Protein AF-A0A453CSB7-F1 (afdb_monomer)

Organism: Aegilops tauschii subsp. strangulata (NCBI:txid200361)

Sequence (274 aa):
EQQQGKKGHKAGGNLCVKMWTLPEGVRVPISLNTSGLPIGENANMLINFLGALARDGILAPLTYISWKNIPKENKDVMWHIVKLKFDVDRPHELSVLRSIRNKWRVWKSYLKRKHYDSHTTEEERLADRDPRVTKEQWRVLVAYWNTEKAKARSAASKASRAKSTYINKTGSKSFARMRQEEVSYLFVFYLDDLFIHYLNEKTICPCSLCSHDLVTHLLRVQKAQETAMHLPSVQTGGLVHAGIHLGPPPKTCRKGQTRKLRGPNERLEMKSPH

Mean predicted aligned error: 16.46 Å

Radius of gyration: 32.19 Å; Cα contacts (8 Å, |Δi|>4): 161; chains: 1; bounding box: 123×46×61 Å

Secondary structure (DSSP, 8-state):
-----------PPP--HHHHTPPTT--EE-EE-TTS-EESTTHHHHHHHHHHHTT-TTTS-TT-SSGGGS-HHHHHHHHHHHHHHEE--GGGHHHHHHHHHHHHHHHHHHHIIIIITT-SSHHHHHH---TTS-HHHHHHHHHHHHSHHHHHHHHHHHHHHHT------STTS-HHHHHHHHHHHHHHHHHHHHHHHHHHHS-----HHHHHHHHHHHHHHHHHHHHHHTS-----SS-------PPPPPPPPP---------S----------

Foldseek 3Di:
DDPDDDDPDDDDQDLLVVQVPDDFPDAAEFDADPLLQTADDCNVSLLSVLLNQLLQCVLNNLLDPAPVPPDVVSLVVSLVSNVRHHVDDPVSSVVSSVSSRVSNVVNLVVQCVPQPVVDDDLVSSLVRGDPNHDSVSSVSSSVVCPDPVNVVVVVVVVVVVVPDPDDDPPPPDDPVHVVVVVVVVVVVVVVVVVVVVVVVVDPQDPDPVSVVLVVVVVVVVVVVVVVVVPDDPDDDPDPDPPDPCPDDRPDDDDDDDDDDDDDDDDDDDDDDDD

Nearest PDB structures (foldseek):
  2qxs-assembly1_A  TM=3.110E-01  e=7.872E+00  Homo sapiens

pLDDT: mean 73.23, std 24.04, range [26.69, 98.12]

Solvent-accessible surface area (backbone atoms only — not comparable to full-atom values): 17014 Å² total; per-residue (Å²): 135,85,83,78,75,82,79,72,85,80,79,72,84,68,82,47,59,75,68,74,70,48,59,88,90,51,54,46,75,57,50,59,47,99,80,43,46,57,28,72,86,50,24,61,56,54,59,46,43,40,42,42,52,24,58,31,47,82,58,40,49,56,69,46,94,46,79,84,70,48,59,66,64,38,53,52,49,55,50,50,56,46,52,59,45,26,49,66,63,76,90,38,48,67,36,50,54,50,52,24,52,52,40,30,54,51,48,53,51,50,49,40,59,66,34,41,72,70,42,90,53,68,68,57,29,70,68,44,64,64,89,68,52,53,71,69,33,48,52,50,43,52,57,49,53,71,33,66,71,45,42,53,54,50,51,54,52,50,57,57,54,72,71,53,85,82,73,91,78,73,71,92,62,49,70,69,34,52,51,49,52,50,50,51,51,50,50,51,54,53,50,51,51,51,49,52,49,57,57,66,74,47,82,75,65,91,50,77,73,56,53,54,56,48,51,54,49,48,53,48,51,52,51,51,52,56,54,58,73,71,55,80,94,74,84,71,91,64,96,64,87,79,69,79,80,70,70,80,75,80,82,76,82,78,91,76,80,91,74,83,83,77,79,95,82,87,81,88,84,88,82,83,88,134

InterPro domains:
  IPR004252 Probable transposase, Ptta/En/Spm, plant [PF03004] (135-182)

Structure (mmCIF, N/CA/C/O backbone):
data_AF-A0A453CSB7-F1
#
_entry.id   AF-A0A453CSB7-F1
#
loop_
_atom_site.group_PDB
_atom_site.id
_atom_site.type_symbol
_atom_site.label_atom_id
_atom_site.label_alt_id
_atom_site.label_comp_id
_atom_site.label_asym_id
_atom_site.label_entity_id
_atom_site.label_seq_id
_atom_site.pdbx_PDB_ins_code
_atom_site.Cartn_x
_atom_site.Cartn_y
_atom_site.Cartn_z
_atom_site.occupancy
_atom_site.B_iso_or_equiv
_atom_site.auth_seq_id
_atom_site.auth_comp_id
_atom_site.auth_asym_id
_atom_site.auth_atom_id
_atom_site.pdbx_PDB_model_num
ATOM 1 N N . GLU A 1 1 ? 13.059 25.390 30.665 1.00 33.28 1 GLU A N 1
ATOM 2 C CA . GLU A 1 1 ? 13.337 25.737 29.258 1.00 33.28 1 GLU A CA 1
ATOM 3 C C . GLU A 1 1 ? 12.822 24.618 28.355 1.00 33.28 1 GLU A C 1
ATOM 5 O O . GLU A 1 1 ? 13.300 23.492 28.425 1.00 33.28 1 GLU A O 1
ATOM 10 N N . GLN A 1 2 ? 11.725 24.868 27.638 1.00 32.09 2 GLN A N 1
ATOM 11 C CA . GLN A 1 2 ? 11.041 23.856 26.831 1.00 32.09 2 GLN A CA 1
ATOM 12 C C . GLN A 1 2 ? 11.785 23.685 25.503 1.00 32.09 2 GLN A C 1
ATOM 14 O O . GLN A 1 2 ? 11.706 24.547 24.630 1.00 32.09 2 GLN A O 1
ATOM 19 N N . GLN A 1 3 ? 12.500 22.572 25.330 1.00 32.47 3 GLN A N 1
ATOM 20 C CA . GLN A 1 3 ? 13.105 22.234 24.042 1.00 32.47 3 GLN A CA 1
ATOM 21 C C . GLN A 1 3 ? 12.002 21.835 23.055 1.00 32.47 3 GLN A C 1
ATOM 23 O O . GLN A 1 3 ? 11.524 20.700 23.023 1.00 32.47 3 GLN A O 1
ATOM 28 N N . GLN A 1 4 ? 11.579 22.803 22.246 1.00 30.70 4 GLN A N 1
ATOM 29 C CA . GLN A 1 4 ? 10.692 22.591 21.112 1.00 30.70 4 GLN A CA 1
ATOM 30 C C . GLN A 1 4 ? 11.410 21.713 20.081 1.00 30.70 4 GLN A C 1
ATOM 32 O O . GLN A 1 4 ? 12.281 22.162 19.335 1.00 30.70 4 GLN A O 1
ATOM 37 N N . GLY A 1 5 ? 11.044 20.431 20.042 1.00 31.09 5 GLY A N 1
ATOM 38 C CA . GLY A 1 5 ? 11.508 19.500 19.021 1.00 31.09 5 GLY A CA 1
ATOM 39 C C . GLY A 1 5 ? 11.174 20.030 17.626 1.00 31.09 5 GLY A C 1
ATOM 40 O O . GLY A 1 5 ? 10.006 20.253 17.297 1.00 31.09 5 GLY A O 1
ATOM 41 N N . LYS A 1 6 ? 12.209 20.235 16.802 1.00 30.84 6 LYS A N 1
ATOM 42 C CA . LYS A 1 6 ? 12.084 20.672 15.405 1.00 30.84 6 LYS A CA 1
ATOM 43 C C . LYS A 1 6 ? 11.101 19.751 14.671 1.00 30.84 6 LYS A C 1
ATOM 45 O O . LYS A 1 6 ? 11.354 18.559 14.493 1.00 30.84 6 LYS A O 1
ATOM 50 N N . LYS A 1 7 ? 9.955 20.304 14.263 1.00 35.22 7 LYS A N 1
ATOM 51 C CA . LYS A 1 7 ? 8.921 19.597 13.497 1.00 35.22 7 LYS A CA 1
ATOM 52 C C . LYS A 1 7 ? 9.507 19.240 12.128 1.00 35.22 7 LYS A C 1
ATOM 54 O O . LYS A 1 7 ? 9.759 20.127 11.321 1.00 35.22 7 LYS A O 1
ATOM 59 N N . GLY A 1 8 ? 9.734 17.951 11.871 1.00 33.91 8 GLY A N 1
ATOM 60 C CA . GLY A 1 8 ? 10.160 17.475 10.553 1.00 33.91 8 GLY A CA 1
ATOM 61 C C . GLY A 1 8 ? 9.188 17.924 9.455 1.00 33.91 8 GLY A C 1
ATOM 62 O O . GLY A 1 8 ? 7.978 18.006 9.690 1.00 33.91 8 GLY A O 1
ATOM 63 N N . HIS A 1 9 ? 9.715 18.221 8.263 1.00 34.31 9 HIS A N 1
ATOM 64 C CA . HIS A 1 9 ? 8.923 18.610 7.096 1.00 34.31 9 HIS A CA 1
ATOM 65 C C . HIS A 1 9 ? 7.767 17.623 6.874 1.00 34.31 9 HIS A C 1
ATOM 67 O O . HIS A 1 9 ? 7.968 16.423 6.672 1.00 34.31 9 HIS A O 1
ATOM 73 N N . LYS A 1 10 ? 6.530 18.129 6.928 1.00 40.44 10 LYS A N 1
ATOM 74 C CA . LYS A 1 10 ? 5.330 17.337 6.654 1.00 40.44 10 LYS A CA 1
ATOM 75 C C . LYS A 1 10 ? 5.244 17.108 5.145 1.00 40.44 10 LYS A C 1
ATOM 77 O O . LYS A 1 10 ? 4.777 17.975 4.417 1.00 40.44 10 LYS A O 1
ATOM 82 N N . ALA A 1 11 ? 5.694 15.948 4.674 1.00 46.25 11 ALA A N 1
ATOM 83 C CA . ALA A 1 11 ? 5.484 15.543 3.289 1.00 46.25 11 ALA A CA 1
ATOM 84 C C . ALA A 1 11 ? 3.974 15.386 3.023 1.00 46.25 11 ALA A C 1
ATOM 86 O O . ALA A 1 11 ? 3.325 14.489 3.571 1.00 46.25 11 ALA A O 1
ATOM 87 N N . GLY A 1 12 ? 3.407 16.275 2.204 1.00 52.91 12 GLY A N 1
ATOM 88 C CA . GLY A 1 12 ? 2.088 16.078 1.605 1.00 52.91 12 GLY A CA 1
ATOM 89 C C . GLY A 1 12 ? 2.073 14.824 0.723 1.00 52.91 12 GLY A C 1
ATOM 90 O O . GLY A 1 12 ? 3.116 14.320 0.304 1.00 52.91 12 GLY A O 1
ATOM 91 N N . GLY A 1 13 ? 0.889 14.274 0.451 1.00 58.94 13 GLY A N 1
ATOM 92 C CA . GLY A 1 13 ? 0.780 13.132 -0.456 1.00 58.94 13 GLY A CA 1
ATOM 93 C C . GLY A 1 13 ? 1.133 13.544 -1.887 1.00 58.94 13 GLY A C 1
ATOM 94 O O . GLY A 1 13 ? 0.443 14.379 -2.455 1.00 58.94 13 GLY A O 1
ATOM 95 N N . ASN A 1 14 ? 2.170 12.948 -2.482 1.00 67.62 14 ASN A N 1
ATOM 96 C CA . ASN A 1 14 ? 2.468 13.133 -3.903 1.00 67.62 14 ASN A CA 1
ATOM 97 C C . ASN A 1 14 ? 1.337 12.510 -4.745 1.00 67.62 14 ASN A C 1
ATOM 99 O O . ASN A 1 14 ? 1.112 11.296 -4.675 1.00 67.62 14 ASN A O 1
ATOM 103 N N . LEU A 1 15 ? 0.630 13.341 -5.517 1.00 69.56 15 LEU A N 1
ATOM 104 C CA . LEU A 1 15 ? -0.463 12.934 -6.411 1.00 69.56 15 LEU A CA 1
ATOM 105 C C . LEU A 1 15 ? 0.030 12.142 -7.633 1.00 69.56 15 LEU A C 1
ATOM 107 O O . LEU A 1 15 ? -0.772 11.547 -8.343 1.00 69.56 15 LEU A O 1
ATOM 111 N N . CYS A 1 16 ? 1.347 12.094 -7.857 1.00 82.75 16 CYS A N 1
ATOM 112 C CA . CYS A 1 16 ? 1.982 11.388 -8.968 1.00 82.75 16 CYS A CA 1
ATOM 113 C C . CYS A 1 16 ? 1.441 11.824 -10.340 1.00 82.75 16 CYS A C 1
ATOM 115 O O . CYS A 1 16 ? 1.378 11.005 -11.250 1.00 82.75 16 CYS A O 1
ATOM 117 N N . VAL A 1 17 ? 1.084 13.110 -10.492 1.00 81.25 17 VAL A N 1
ATOM 118 C CA . VAL A 1 17 ? 0.467 13.683 -11.708 1.00 81.25 17 VAL A CA 1
ATOM 119 C C . VAL A 1 17 ? 1.230 13.278 -12.967 1.00 81.25 17 VAL A C 1
ATOM 121 O O . VAL A 1 17 ? 0.633 12.720 -13.878 1.00 81.25 17 VAL A O 1
ATOM 124 N N . LYS A 1 18 ? 2.565 13.414 -12.951 1.00 84.31 18 LYS A N 1
ATOM 125 C CA . LYS A 1 18 ? 3.451 13.013 -14.056 1.00 84.31 18 LYS A CA 1
ATOM 126 C C . LYS A 1 18 ? 3.218 11.576 -14.541 1.00 84.31 18 LYS A C 1
ATOM 128 O O . LYS A 1 18 ? 3.369 11.316 -15.723 1.00 84.31 18 LYS A O 1
ATOM 133 N N . MET A 1 19 ? 2.901 10.639 -13.643 1.00 88.75 19 MET A N 1
ATOM 134 C CA . MET A 1 19 ? 2.679 9.229 -14.000 1.00 88.75 19 MET A CA 1
ATOM 135 C C . MET A 1 19 ? 1.308 9.024 -14.646 1.00 88.75 19 MET A C 1
ATOM 137 O O . MET A 1 19 ? 1.170 8.260 -15.602 1.00 88.75 19 MET A O 1
ATOM 141 N N . TRP A 1 20 ? 0.292 9.725 -14.146 1.00 86.44 20 TRP A N 1
ATOM 142 C CA . TRP A 1 20 ? -1.057 9.661 -14.701 1.00 86.44 20 TRP A CA 1
ATOM 143 C C . TRP A 1 20 ? -1.122 10.269 -16.104 1.00 86.44 20 TRP A C 1
ATOM 145 O O . TRP A 1 20 ? -1.771 9.690 -16.968 1.00 86.44 20 TRP A O 1
ATOM 155 N N . THR A 1 21 ? -0.357 11.333 -16.357 1.00 88.56 21 THR A N 1
ATOM 156 C CA . THR A 1 21 ? -0.304 12.056 -17.640 1.00 88.56 21 THR A CA 1
ATOM 157 C C . THR A 1 21 ? 0.745 11.529 -18.627 1.00 88.56 21 THR A C 1
ATOM 159 O O . THR A 1 21 ? 1.076 12.228 -19.581 1.00 88.56 21 THR A O 1
ATOM 162 N N . LEU A 1 22 ? 1.326 10.343 -18.401 1.00 89.38 22 LEU A N 1
ATOM 163 C CA . LEU A 1 22 ? 2.218 9.736 -19.397 1.00 89.38 22 LEU A CA 1
ATOM 164 C C . LEU A 1 22 ? 1.442 9.432 -20.691 1.00 89.38 22 LEU A C 1
ATOM 166 O O . LEU A 1 22 ? 0.344 8.875 -20.576 1.00 89.38 22 LEU A O 1
ATOM 170 N N . PRO A 1 23 ? 2.007 9.740 -21.879 1.00 89.75 23 PRO A N 1
ATOM 171 C CA . PRO A 1 23 ? 1.407 9.370 -23.155 1.00 89.75 23 PRO A CA 1
ATOM 172 C C . PRO A 1 23 ? 1.158 7.866 -23.244 1.00 89.75 23 PRO A C 1
ATOM 174 O O . PRO A 1 23 ? 1.862 7.063 -22.623 1.00 89.75 23 PRO A O 1
ATOM 177 N N . GLU A 1 24 ? 0.155 7.484 -24.026 1.00 87.25 24 GLU A N 1
ATOM 178 C CA . GLU A 1 24 ? -0.159 6.079 -24.250 1.00 87.25 24 GLU A CA 1
ATOM 179 C C . GLU A 1 24 ? 1.042 5.336 -24.859 1.00 87.25 24 GLU A C 1
ATOM 181 O O . GLU A 1 24 ? 1.792 5.881 -25.668 1.00 87.25 24 GLU A O 1
ATOM 186 N N . GLY A 1 25 ? 1.281 4.106 -24.401 1.00 87.75 25 GLY A N 1
ATOM 187 C CA . GLY A 1 25 ? 2.425 3.287 -24.816 1.00 87.75 25 GLY A CA 1
ATOM 188 C C . GLY A 1 25 ? 3.766 3.633 -24.150 1.00 87.75 25 GLY A C 1
ATOM 189 O O . GLY A 1 25 ? 4.680 2.806 -24.178 1.00 87.75 25 GLY A O 1
ATOM 190 N N . VAL A 1 26 ? 3.900 4.790 -23.490 1.00 92.06 26 VAL A N 1
ATOM 191 C CA . VAL A 1 26 ? 5.147 5.178 -22.811 1.00 92.06 26 VAL A CA 1
ATOM 192 C C . VAL A 1 26 ? 5.242 4.525 -21.432 1.00 92.06 26 VAL A C 1
ATOM 194 O O . VAL A 1 26 ? 4.426 4.779 -20.544 1.00 92.06 26 VAL A O 1
ATOM 197 N N . ARG A 1 27 ? 6.298 3.727 -21.230 1.00 94.00 27 ARG A N 1
ATOM 198 C CA . ARG A 1 27 ? 6.606 3.049 -19.962 1.00 94.00 27 ARG A CA 1
ATOM 199 C C . ARG A 1 27 ? 7.941 3.524 -19.396 1.00 94.00 27 ARG A C 1
ATOM 201 O O . ARG A 1 27 ? 8.910 3.694 -20.128 1.00 94.00 27 ARG A O 1
ATOM 208 N N . VAL A 1 28 ? 7.991 3.737 -18.083 1.00 93.38 28 VAL A N 1
ATOM 209 C CA . VAL A 1 28 ? 9.208 4.157 -17.374 1.00 93.38 28 VAL A CA 1
ATOM 210 C C . VAL A 1 28 ? 10.057 2.925 -17.036 1.00 93.38 28 VAL A C 1
ATOM 212 O O . VAL A 1 28 ? 9.549 2.034 -16.348 1.00 93.38 28 VAL A O 1
ATOM 215 N N . PRO A 1 29 ? 11.336 2.865 -17.446 1.00 93.56 29 PRO A N 1
ATOM 216 C CA . PRO A 1 29 ? 12.211 1.748 -17.104 1.00 93.56 29 PRO A CA 1
ATOM 217 C C . PRO A 1 29 ? 12.517 1.735 -15.603 1.00 93.56 29 PRO A C 1
ATOM 219 O O . PRO A 1 29 ? 12.829 2.776 -15.007 1.00 93.56 29 PRO A O 1
ATOM 222 N N . ILE A 1 30 ? 12.432 0.555 -14.985 1.00 93.44 30 ILE A N 1
ATOM 223 C CA . ILE A 1 30 ? 12.721 0.346 -13.563 1.00 93.44 30 ILE A CA 1
ATOM 224 C C . ILE A 1 30 ? 13.743 -0.768 -13.394 1.00 93.44 30 ILE A C 1
ATOM 226 O O . ILE A 1 30 ? 13.553 -1.884 -13.863 1.00 93.44 30 ILE A O 1
ATOM 230 N N . SER A 1 31 ? 14.772 -0.492 -12.598 1.00 90.50 31 SER A N 1
ATOM 231 C CA . SER A 1 31 ? 15.690 -1.513 -12.108 1.00 90.50 31 SER A CA 1
ATOM 232 C C . SER A 1 31 ? 15.206 -2.042 -10.758 1.00 90.50 31 SER A C 1
ATOM 234 O O . SER A 1 31 ? 14.947 -1.274 -9.825 1.00 90.50 31 SER A O 1
ATOM 236 N N . LEU A 1 32 ? 15.087 -3.362 -10.639 1.00 88.38 32 LEU A N 1
ATOM 237 C CA . LEU A 1 32 ? 14.771 -4.054 -9.392 1.00 88.38 32 LEU A CA 1
ATOM 238 C C . LEU A 1 32 ? 15.968 -4.915 -8.980 1.00 88.38 32 LEU A C 1
ATOM 240 O O . LEU A 1 32 ? 16.615 -5.527 -9.822 1.00 88.38 32 LEU A O 1
ATOM 244 N N . ASN A 1 33 ? 16.264 -4.973 -7.682 1.00 86.44 33 ASN A N 1
ATOM 245 C CA . ASN A 1 33 ? 17.255 -5.917 -7.169 1.00 86.44 33 ASN A CA 1
ATOM 246 C C . ASN A 1 33 ? 16.685 -7.348 -7.102 1.00 86.44 33 ASN A C 1
ATOM 248 O O . ASN A 1 33 ? 15.493 -7.565 -7.315 1.00 86.44 33 ASN A O 1
ATOM 252 N N . THR A 1 34 ? 17.505 -8.322 -6.701 1.00 83.88 34 THR A N 1
ATOM 253 C CA . THR A 1 34 ? 17.112 -9.744 -6.570 1.00 83.88 34 THR A CA 1
ATOM 254 C C . THR A 1 34 ? 15.917 -9.996 -5.644 1.00 83.88 34 THR A C 1
ATOM 256 O O . THR A 1 34 ? 15.228 -11.002 -5.765 1.00 83.88 34 THR A O 1
ATOM 259 N N . SER A 1 35 ? 15.640 -9.081 -4.712 1.00 79.44 35 SER A N 1
ATOM 260 C CA . SER A 1 35 ? 14.479 -9.140 -3.813 1.00 79.44 35 SER A CA 1
ATOM 261 C C . SER A 1 35 ? 13.241 -8.424 -4.373 1.00 79.44 35 SER A C 1
ATOM 263 O O . SER A 1 35 ? 12.242 -8.277 -3.665 1.00 79.44 35 SER A O 1
ATOM 265 N N . GLY A 1 36 ? 13.303 -7.928 -5.611 1.00 82.81 36 GLY A N 1
ATOM 266 C CA . GLY A 1 36 ? 12.260 -7.140 -6.258 1.00 82.81 36 GLY A CA 1
ATOM 267 C C . GLY A 1 36 ? 12.088 -5.738 -5.672 1.00 82.81 36 GLY A C 1
ATOM 268 O O . GLY A 1 36 ? 10.987 -5.188 -5.741 1.00 82.81 36 GLY A O 1
ATOM 269 N N . LEU A 1 37 ? 13.119 -5.181 -5.026 1.00 87.44 37 LEU A N 1
ATOM 270 C CA . LEU A 1 37 ? 13.101 -3.816 -4.499 1.00 87.44 37 LEU A CA 1
ATOM 271 C C . LEU A 1 37 ? 13.655 -2.844 -5.545 1.00 87.44 37 LEU A C 1
ATOM 273 O O . LEU A 1 37 ? 14.704 -3.124 -6.123 1.00 87.44 37 LEU A O 1
ATOM 277 N N . PRO A 1 38 ? 13.000 -1.693 -5.760 1.00 89.81 38 PRO A N 1
ATOM 278 C CA . PRO A 1 38 ? 13.444 -0.743 -6.763 1.00 89.81 38 PRO A CA 1
ATOM 279 C C . PRO A 1 38 ? 14.738 -0.038 -6.365 1.00 89.81 38 PRO A C 1
ATOM 281 O O . PRO A 1 38 ? 14.886 0.441 -5.235 1.00 89.81 38 PRO A O 1
ATOM 284 N N . ILE A 1 39 ? 15.644 0.031 -7.335 1.00 89.12 39 ILE A N 1
ATOM 285 C CA . ILE A 1 39 ? 16.966 0.659 -7.282 1.00 89.12 39 ILE A CA 1
ATOM 286 C C . ILE A 1 39 ? 17.125 1.628 -8.467 1.00 89.12 39 ILE A C 1
ATOM 288 O O . ILE A 1 39 ? 16.298 1.655 -9.378 1.00 89.12 39 ILE A O 1
ATOM 292 N N . GLY A 1 40 ? 18.160 2.467 -8.426 1.00 87.00 40 GLY A N 1
ATOM 293 C CA . GLY A 1 40 ? 18.403 3.485 -9.451 1.00 87.00 40 GLY A CA 1
ATOM 294 C C . GLY A 1 40 ? 17.529 4.738 -9.318 1.00 87.00 40 GLY A C 1
ATOM 295 O O . GLY A 1 40 ? 16.823 4.948 -8.324 1.00 87.00 40 GLY A O 1
ATOM 296 N N . GLU A 1 41 ? 17.601 5.602 -10.328 1.00 87.19 41 GLU A N 1
ATOM 297 C CA . GLU A 1 41 ? 17.023 6.953 -10.307 1.00 87.19 41 GLU A CA 1
ATOM 298 C C . GLU A 1 41 ? 15.488 6.944 -10.289 1.00 87.19 41 GLU A C 1
ATOM 300 O O . GLU A 1 41 ? 14.856 7.664 -9.508 1.00 87.19 41 GLU A O 1
ATOM 305 N N . ASN A 1 42 ? 14.879 6.041 -11.062 1.00 90.25 42 ASN A N 1
ATOM 306 C CA . ASN A 1 42 ? 13.423 5.923 -11.186 1.00 90.25 42 ASN A CA 1
ATOM 307 C C . ASN A 1 42 ? 12.762 5.191 -10.003 1.00 90.25 42 ASN A C 1
ATOM 309 O O . ASN A 1 42 ? 11.531 5.142 -9.910 1.00 90.25 42 ASN A O 1
ATOM 313 N N . ALA A 1 43 ? 13.541 4.662 -9.050 1.00 89.44 43 ALA A N 1
ATOM 314 C CA . ALA A 1 43 ? 13.015 3.888 -7.926 1.00 89.44 43 ALA A CA 1
ATOM 315 C C . ALA A 1 43 ? 11.964 4.655 -7.113 1.00 89.44 43 ALA A C 1
ATOM 317 O O . ALA A 1 43 ? 10.910 4.120 -6.757 1.00 89.44 43 ALA A O 1
ATOM 318 N N . ASN A 1 44 ? 12.223 5.938 -6.849 1.00 89.69 44 ASN A N 1
ATOM 319 C CA . ASN A 1 44 ? 11.306 6.784 -6.089 1.00 89.69 44 ASN A CA 1
ATOM 320 C C . ASN A 1 44 ? 9.994 7.041 -6.841 1.00 89.69 44 ASN A C 1
ATOM 322 O O . ASN A 1 44 ? 8.949 7.160 -6.200 1.00 89.69 44 ASN A O 1
ATOM 326 N N . MET A 1 45 ? 10.022 7.097 -8.176 1.00 91.81 45 MET A N 1
ATOM 327 C CA . MET A 1 45 ? 8.818 7.282 -8.991 1.00 91.81 45 MET A CA 1
ATOM 328 C C . MET A 1 45 ? 7.880 6.088 -8.831 1.00 91.81 45 MET A C 1
ATOM 330 O O . MET A 1 45 ? 6.713 6.285 -8.486 1.00 91.81 45 MET A O 1
ATOM 334 N N . LEU A 1 46 ? 8.408 4.863 -8.941 1.00 93.31 46 LEU A N 1
ATOM 335 C CA . LEU A 1 46 ? 7.631 3.653 -8.674 1.00 93.31 46 LEU A CA 1
ATOM 336 C C . LEU A 1 46 ? 7.119 3.639 -7.227 1.00 93.31 46 LEU A C 1
ATOM 338 O O . LEU A 1 46 ? 5.923 3.496 -6.994 1.00 93.31 46 LEU A O 1
ATOM 342 N N . ILE A 1 47 ? 7.991 3.841 -6.232 1.00 92.25 47 ILE A N 1
ATOM 343 C CA . ILE A 1 47 ? 7.611 3.830 -4.806 1.00 92.25 47 ILE A CA 1
ATOM 344 C C . ILE A 1 47 ? 6.467 4.816 -4.524 1.00 92.25 47 ILE A C 1
ATOM 346 O O . ILE A 1 47 ? 5.542 4.479 -3.772 1.00 92.25 47 ILE A O 1
ATOM 350 N N . ASN A 1 48 ? 6.522 6.021 -5.089 1.00 92.44 48 ASN A N 1
ATOM 351 C CA . ASN A 1 48 ? 5.490 7.037 -4.911 1.00 92.44 48 ASN A CA 1
ATOM 352 C C . ASN A 1 48 ? 4.185 6.634 -5.601 1.00 92.44 48 ASN A C 1
ATOM 354 O O . ASN A 1 48 ? 3.130 6.705 -4.963 1.00 92.44 48 ASN A O 1
ATOM 358 N N . PHE A 1 49 ? 4.266 6.133 -6.835 1.00 95.44 49 PHE A N 1
ATOM 359 C CA . PHE A 1 49 ? 3.112 5.683 -7.608 1.00 95.44 49 PHE A CA 1
ATOM 360 C C . PHE A 1 49 ? 2.377 4.520 -6.937 1.00 95.44 49 PHE A C 1
ATOM 362 O O . PHE A 1 49 ? 1.170 4.595 -6.722 1.00 95.44 49 PHE A O 1
ATOM 369 N N . LEU A 1 50 ? 3.103 3.505 -6.457 1.00 95.75 50 LEU A N 1
ATOM 370 C CA . LEU A 1 50 ? 2.524 2.418 -5.657 1.00 95.75 50 LEU A CA 1
ATOM 371 C C . LEU A 1 50 ? 1.824 2.942 -4.393 1.00 95.75 50 LEU A C 1
ATOM 373 O O . LEU A 1 50 ? 0.886 2.333 -3.886 1.00 95.75 50 LEU A O 1
ATOM 377 N N . GLY A 1 51 ? 2.290 4.074 -3.858 1.00 94.62 51 GLY A N 1
ATOM 378 C CA . GLY A 1 51 ? 1.646 4.756 -2.740 1.00 94.62 51 GLY A CA 1
ATOM 379 C C . GLY A 1 51 ? 0.347 5.444 -3.135 1.00 94.62 51 GLY A C 1
ATOM 380 O O . GLY A 1 51 ? -0.561 5.483 -2.313 1.00 94.62 51 GLY A O 1
ATOM 381 N N . ALA A 1 52 ? 0.255 5.977 -4.354 1.00 94.25 52 ALA A N 1
ATOM 382 C CA . ALA A 1 52 ? -0.980 6.538 -4.888 1.00 94.25 52 ALA A CA 1
ATOM 383 C C . ALA A 1 52 ? -2.038 5.440 -5.060 1.00 94.25 52 ALA A C 1
ATOM 385 O O . ALA A 1 52 ? -3.116 5.579 -4.493 1.00 94.25 52 ALA A O 1
ATOM 386 N N . LEU A 1 53 ? -1.684 4.310 -5.687 1.00 96.06 53 LEU A N 1
ATOM 387 C CA . LEU A 1 53 ? -2.585 3.154 -5.829 1.00 96.06 53 LEU A CA 1
ATOM 388 C C . LEU A 1 53 ? -3.083 2.640 -4.471 1.00 96.06 53 LEU A C 1
ATOM 390 O O . LEU A 1 53 ? -4.263 2.377 -4.289 1.00 96.06 53 LEU A O 1
ATOM 394 N N . ALA A 1 54 ? -2.194 2.557 -3.478 1.00 96.44 54 ALA A N 1
ATOM 395 C CA . ALA A 1 54 ? -2.552 2.100 -2.135 1.00 96.44 54 ALA A CA 1
ATOM 396 C C . ALA A 1 54 ? -3.493 3.047 -1.362 1.00 96.44 54 ALA A C 1
ATOM 398 O O . ALA A 1 54 ? -4.028 2.650 -0.325 1.00 96.44 54 ALA A O 1
ATOM 399 N N . ARG A 1 55 ? -3.620 4.306 -1.798 1.00 95.00 55 ARG A N 1
ATOM 400 C CA . ARG A 1 55 ? -4.500 5.322 -1.198 1.00 95.00 55 ARG A CA 1
ATOM 401 C C . ARG A 1 55 ? -5.812 5.487 -1.955 1.00 95.00 55 ARG A C 1
ATOM 403 O O . ARG A 1 55 ? -6.691 6.181 -1.454 1.00 95.00 55 ARG A O 1
ATOM 410 N N . ASP A 1 56 ? -5.923 4.882 -3.129 1.00 93.62 56 ASP A N 1
ATOM 411 C CA . ASP A 1 56 ? -7.128 4.906 -3.936 1.00 93.62 56 ASP A CA 1
ATOM 412 C C . ASP A 1 56 ? -8.188 3.993 -3.302 1.00 93.62 56 ASP A C 1
ATOM 414 O O . ASP A 1 56 ? -7.964 2.797 -3.102 1.00 93.62 56 ASP A O 1
ATOM 418 N N . GLY A 1 57 ? -9.332 4.574 -2.936 1.00 92.12 57 GLY A N 1
ATOM 419 C CA . GLY A 1 57 ? -10.412 3.857 -2.260 1.00 92.12 57 GLY A CA 1
ATOM 420 C C . GLY A 1 57 ? -11.138 2.845 -3.148 1.00 92.12 57 GLY A C 1
ATOM 421 O O . GLY A 1 57 ? -11.793 1.955 -2.611 1.00 92.12 57 GLY A O 1
ATOM 422 N N . ILE A 1 58 ? -11.025 2.942 -4.473 1.00 93.06 58 ILE A N 1
ATOM 423 C CA . ILE A 1 58 ? -11.630 2.001 -5.423 1.00 93.06 58 ILE A CA 1
ATOM 424 C C . ILE A 1 58 ? -10.665 0.839 -5.662 1.00 93.06 58 ILE A C 1
ATOM 426 O O . ILE A 1 58 ? -11.051 -0.324 -5.546 1.00 93.06 58 ILE A O 1
ATOM 430 N N . LEU A 1 59 ? -9.389 1.138 -5.926 1.00 95.25 59 LEU A N 1
ATOM 431 C CA . LEU A 1 59 ? -8.372 0.116 -6.191 1.00 95.25 59 LEU A CA 1
ATOM 432 C C . LEU A 1 59 ? -7.971 -0.652 -4.930 1.00 95.25 59 LEU A C 1
ATOM 434 O O . LEU A 1 59 ? -7.856 -1.877 -4.967 1.00 95.25 59 LEU A O 1
ATOM 438 N N . ALA A 1 60 ? -7.803 0.043 -3.803 1.00 96.12 60 ALA A N 1
ATOM 439 C CA . ALA A 1 60 ? -7.411 -0.538 -2.523 1.00 96.12 60 ALA A CA 1
ATOM 440 C C . ALA A 1 60 ? -8.428 -0.210 -1.409 1.00 96.12 60 ALA A C 1
ATOM 442 O O . ALA A 1 60 ? -8.094 0.511 -0.457 1.00 96.12 60 ALA A O 1
ATOM 443 N N . PRO A 1 61 ? -9.655 -0.774 -1.470 1.00 96.25 61 PRO A N 1
ATOM 444 C CA . PRO A 1 61 ? -10.730 -0.425 -0.553 1.00 96.25 61 PRO A CA 1
ATOM 445 C C . PRO A 1 61 ? -10.355 -0.598 0.913 1.00 96.25 61 PRO A C 1
ATOM 447 O O . PRO A 1 61 ? -9.719 -1.572 1.331 1.00 96.25 61 PRO A O 1
ATOM 450 N N . LEU A 1 62 ? -10.802 0.359 1.719 1.00 96.44 62 LEU A N 1
ATOM 451 C CA . LEU A 1 62 ? -10.561 0.380 3.158 1.00 96.44 62 LEU A CA 1
ATOM 452 C C . LEU A 1 62 ? -11.628 -0.368 3.968 1.00 96.44 62 LEU A C 1
ATOM 454 O O . LEU A 1 62 ? -11.444 -0.559 5.168 1.00 96.44 62 LEU A O 1
ATOM 458 N N . THR A 1 63 ? -12.687 -0.849 3.311 1.00 95.19 63 THR A N 1
ATOM 459 C CA . THR A 1 63 ? -13.721 -1.712 3.906 1.00 95.19 63 THR A CA 1
ATOM 460 C C . THR A 1 63 ? -13.147 -3.022 4.456 1.00 95.19 63 THR A C 1
ATOM 462 O O . THR A 1 63 ? -13.679 -3.587 5.409 1.00 95.19 63 THR A O 1
ATOM 465 N N . TYR A 1 64 ? -12.029 -3.504 3.905 1.00 93.88 64 TYR A N 1
ATOM 466 C CA . TYR A 1 64 ? -11.395 -4.744 4.346 1.00 93.88 64 TYR A CA 1
ATOM 467 C C . TYR A 1 64 ? -10.388 -4.521 5.485 1.00 93.88 64 TYR A C 1
ATOM 469 O O . TYR A 1 64 ? -9.437 -3.733 5.401 1.00 93.88 64 TYR A O 1
ATOM 477 N N . ILE A 1 65 ? -10.511 -5.319 6.550 1.00 89.94 65 ILE A N 1
ATOM 478 C CA . ILE A 1 65 ? -9.564 -5.296 7.678 1.00 89.94 65 ILE A CA 1
ATOM 479 C C . ILE A 1 65 ? -8.171 -5.783 7.249 1.00 89.94 65 ILE A C 1
ATOM 481 O O . ILE A 1 65 ? -7.148 -5.182 7.601 1.00 89.94 65 ILE A O 1
ATOM 485 N N . SER A 1 66 ? -8.127 -6.863 6.468 1.00 91.81 66 SER A N 1
ATOM 486 C CA . SER A 1 66 ? -6.905 -7.544 6.038 1.00 91.81 66 SER A CA 1
ATOM 487 C C . SER A 1 66 ? -6.716 -7.436 4.530 1.00 91.81 66 SER A C 1
ATOM 489 O O . SER A 1 66 ? -7.655 -7.647 3.773 1.00 91.81 66 SER A O 1
ATOM 491 N N . TRP A 1 67 ? -5.475 -7.209 4.089 1.00 95.75 67 TRP A N 1
ATOM 492 C CA . TRP A 1 67 ? -5.107 -7.199 2.664 1.00 95.75 67 TRP A CA 1
ATOM 493 C C . TRP A 1 67 ? -5.443 -8.513 1.949 1.00 95.75 67 TRP A C 1
ATOM 495 O O . TRP A 1 67 ? -5.716 -8.538 0.751 1.00 95.75 67 TRP A O 1
ATOM 505 N N . LYS A 1 68 ? -5.417 -9.629 2.687 1.00 96.12 68 LYS A N 1
ATOM 506 C CA . LYS A 1 68 ? -5.786 -10.938 2.141 1.00 96.12 68 LYS A CA 1
ATOM 507 C C . LYS A 1 68 ? -7.232 -10.947 1.633 1.00 96.12 68 LYS A C 1
ATOM 509 O O . LYS A 1 68 ? -7.480 -11.594 0.629 1.00 96.12 68 LYS A O 1
ATOM 514 N N . ASN A 1 69 ? -8.108 -10.164 2.264 1.00 96.25 69 ASN A N 1
ATOM 515 C CA . ASN A 1 69 ? -9.542 -10.126 1.985 1.00 96.25 69 ASN A CA 1
ATOM 516 C C . ASN A 1 69 ? -9.910 -9.142 0.867 1.00 96.25 69 ASN A C 1
ATOM 518 O O . ASN A 1 69 ? -11.053 -9.141 0.434 1.00 96.25 69 ASN A O 1
ATOM 522 N N . ILE A 1 70 ? -8.971 -8.301 0.414 1.00 96.38 70 ILE A N 1
ATOM 523 C CA . ILE A 1 70 ? -9.189 -7.489 -0.787 1.00 96.38 70 ILE A CA 1
ATOM 524 C C . ILE A 1 70 ? -9.350 -8.449 -1.977 1.00 96.38 70 ILE A C 1
ATOM 526 O O . ILE A 1 70 ? -8.510 -9.360 -2.090 1.00 96.38 70 ILE A O 1
ATOM 530 N N . PRO A 1 71 ? -10.364 -8.253 -2.843 1.00 97.62 71 PRO A N 1
ATOM 531 C CA . PRO A 1 71 ? -10.607 -9.112 -3.995 1.00 97.62 71 PRO A CA 1
ATOM 532 C C . PRO A 1 71 ? -9.361 -9.268 -4.866 1.00 97.62 71 PRO A C 1
ATOM 534 O O . PRO A 1 71 ? -8.463 -8.413 -4.875 1.00 97.62 71 PRO A O 1
ATOM 537 N N . LYS A 1 72 ? -9.261 -10.403 -5.553 1.00 97.00 72 LYS A N 1
ATOM 538 C CA . LYS A 1 72 ? -8.102 -10.679 -6.404 1.00 97.00 72 LYS A CA 1
ATOM 539 C C . LYS A 1 72 ? -8.085 -9.717 -7.591 1.00 97.00 72 LYS A C 1
ATOM 541 O O . LYS A 1 72 ? -7.038 -9.177 -7.915 1.00 97.00 72 LYS A O 1
ATOM 546 N N . GLU A 1 73 ? -9.258 -9.394 -8.105 1.00 97.69 73 GLU A N 1
ATOM 547 C CA . GLU A 1 73 ? -9.519 -8.502 -9.229 1.00 97.69 73 GLU A CA 1
ATOM 548 C C . GLU A 1 73 ? -8.925 -7.115 -8.963 1.00 97.69 73 GLU A C 1
ATOM 550 O O . GLU A 1 73 ? -8.212 -6.571 -9.797 1.00 97.69 73 GLU A O 1
ATOM 555 N N . ASN A 1 74 ? -9.100 -6.575 -7.753 1.00 97.94 74 ASN A N 1
ATOM 556 C CA . ASN A 1 74 ? -8.462 -5.324 -7.337 1.00 97.94 74 ASN A CA 1
ATOM 557 C C . ASN A 1 74 ? -6.930 -5.391 -7.426 1.00 97.94 74 ASN A C 1
ATOM 559 O O . ASN A 1 74 ? -6.283 -4.439 -7.865 1.00 97.94 74 ASN A O 1
ATOM 563 N N . LYS A 1 75 ? -6.334 -6.507 -6.990 1.00 97.56 75 LYS A N 1
ATOM 564 C CA . LYS A 1 75 ? -4.876 -6.712 -7.031 1.00 97.56 75 LYS A CA 1
ATOM 565 C C . LYS A 1 75 ? -4.389 -6.848 -8.470 1.00 97.56 75 LYS A C 1
ATOM 567 O O . LYS A 1 75 ? -3.378 -6.237 -8.809 1.00 97.56 75 LYS A O 1
ATOM 572 N N . ASP A 1 76 ? -5.1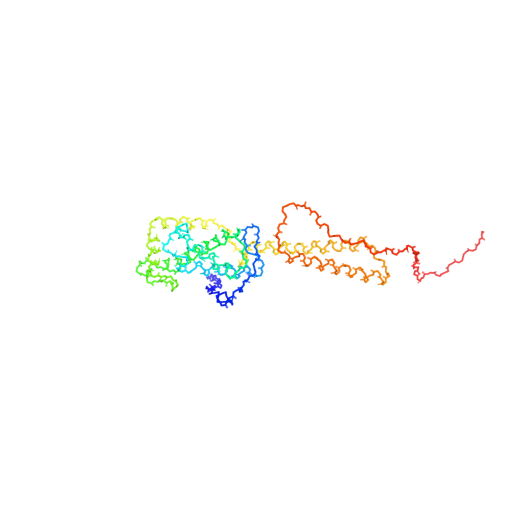39 -7.562 -9.298 1.00 97.56 76 ASP A N 1
ATOM 573 C CA . ASP A 1 76 ? -4.847 -7.768 -10.714 1.00 97.56 76 ASP A CA 1
ATOM 574 C C . ASP A 1 76 ? -4.946 -6.442 -11.491 1.00 97.56 76 ASP A C 1
ATOM 576 O O . ASP A 1 76 ? -4.049 -6.119 -12.270 1.00 97.56 76 ASP A O 1
ATOM 580 N N . VAL A 1 77 ? -5.954 -5.608 -11.205 1.00 98.12 77 VAL A N 1
ATOM 581 C CA . VAL A 1 77 ? -6.090 -4.252 -11.770 1.00 98.12 77 VAL A CA 1
ATOM 582 C C . VAL A 1 77 ? -4.938 -3.352 -11.322 1.00 98.12 77 VAL A C 1
ATOM 584 O O . VAL A 1 77 ? -4.314 -2.698 -12.156 1.00 98.12 77 VAL A O 1
ATOM 587 N N . MET A 1 78 ? -4.591 -3.336 -10.029 1.00 97.94 78 MET A N 1
ATOM 588 C CA . MET A 1 78 ? -3.437 -2.567 -9.542 1.00 97.94 78 MET A CA 1
ATOM 589 C C . MET A 1 78 ? -2.139 -2.998 -10.232 1.00 97.94 78 MET A C 1
ATOM 591 O O . MET A 1 78 ? -1.335 -2.148 -10.613 1.00 97.94 78 MET A O 1
ATOM 595 N N . TRP A 1 79 ? -1.934 -4.303 -10.414 1.00 97.56 79 TRP A N 1
ATOM 596 C CA . TRP A 1 79 ? -0.782 -4.833 -11.137 1.00 97.56 79 TRP A CA 1
ATOM 597 C C . TRP A 1 79 ? -0.789 -4.424 -12.613 1.00 97.56 79 TRP A C 1
ATOM 599 O O . TRP A 1 79 ? 0.235 -3.982 -13.137 1.00 97.56 79 TRP A O 1
ATOM 609 N N . HIS A 1 80 ? -1.941 -4.508 -13.275 1.00 96.50 80 HIS A N 1
ATOM 610 C CA . HIS A 1 80 ? -2.102 -4.079 -14.659 1.00 96.50 80 HIS A CA 1
ATOM 611 C C . HIS A 1 80 ? -1.750 -2.595 -14.837 1.00 96.50 80 HIS A C 1
ATOM 613 O O . HIS A 1 80 ? -0.938 -2.264 -15.698 1.00 96.50 80 HIS A O 1
ATOM 619 N N . ILE A 1 81 ? -2.254 -1.718 -13.963 1.00 95.94 81 ILE A N 1
ATOM 620 C CA . ILE A 1 81 ? -1.933 -0.282 -13.974 1.00 95.94 81 ILE A CA 1
ATOM 621 C C . ILE A 1 81 ? -0.423 -0.046 -13.825 1.00 95.94 81 ILE A C 1
ATOM 623 O O . ILE A 1 81 ? 0.135 0.813 -14.507 1.00 95.94 81 ILE A O 1
ATOM 627 N N . VAL A 1 82 ? 0.263 -0.810 -12.966 1.00 96.12 82 VAL A N 1
ATOM 628 C CA . VAL A 1 82 ? 1.724 -0.703 -12.829 1.00 96.12 82 VAL A CA 1
ATOM 629 C C . VAL A 1 82 ? 2.424 -1.061 -14.139 1.00 96.12 82 VAL A C 1
ATOM 631 O O . VAL A 1 82 ? 3.274 -0.292 -14.577 1.00 96.12 82 VAL A O 1
ATOM 634 N N . LYS A 1 83 ? 2.040 -2.159 -14.800 1.00 95.12 83 LYS A N 1
ATOM 635 C CA . LYS A 1 83 ? 2.638 -2.572 -16.084 1.00 95.12 83 LYS A CA 1
ATOM 636 C C . LYS A 1 83 ? 2.394 -1.586 -17.227 1.00 95.12 83 LYS A C 1
ATOM 638 O O . LYS A 1 83 ? 3.217 -1.489 -18.131 1.00 95.12 83 LYS A O 1
ATOM 643 N N . LEU A 1 84 ? 1.276 -0.862 -17.199 1.00 94.31 84 LEU A N 1
ATOM 644 C CA . LEU A 1 84 ? 0.990 0.175 -18.193 1.00 94.31 84 LEU A CA 1
ATOM 645 C C . LEU A 1 84 ? 1.916 1.387 -18.059 1.00 94.31 84 LEU A C 1
ATOM 647 O O . LEU A 1 84 ? 2.138 2.091 -19.037 1.00 94.31 84 LEU A O 1
ATOM 651 N N . LYS A 1 85 ? 2.431 1.656 -16.855 1.00 94.50 85 LYS A N 1
ATOM 652 C CA . LYS A 1 85 ? 3.227 2.859 -16.565 1.00 94.50 85 LYS A CA 1
ATOM 653 C C . LYS A 1 85 ? 4.716 2.572 -16.394 1.00 94.50 85 LYS A C 1
ATOM 655 O O . LYS A 1 85 ? 5.529 3.471 -16.600 1.00 94.50 85 LYS A O 1
ATOM 660 N N . PHE A 1 86 ? 5.082 1.346 -16.038 1.00 94.88 86 PHE A N 1
ATOM 661 C CA . PHE A 1 86 ? 6.453 0.946 -15.743 1.00 94.88 86 PHE A CA 1
ATOM 662 C C . PHE A 1 86 ? 6.823 -0.338 -16.472 1.00 94.88 86 PHE A C 1
ATOM 664 O O . PHE A 1 86 ? 5.997 -1.239 -16.624 1.00 94.88 86 PHE A O 1
ATOM 671 N N . ASP A 1 87 ? 8.087 -0.434 -16.866 1.00 93.75 87 ASP A N 1
ATOM 672 C CA . ASP A 1 87 ? 8.655 -1.668 -17.392 1.00 93.75 87 ASP A CA 1
ATOM 673 C C . ASP A 1 87 ? 9.076 -2.564 -16.221 1.00 93.75 87 ASP A C 1
ATOM 675 O O . ASP A 1 87 ? 10.122 -2.364 -15.602 1.00 93.75 87 ASP A O 1
ATOM 679 N N . VAL A 1 88 ? 8.174 -3.464 -15.819 1.00 92.31 88 VAL A N 1
ATOM 680 C CA . VAL A 1 88 ? 8.366 -4.377 -14.686 1.00 92.31 88 VAL A CA 1
ATOM 681 C C . VAL A 1 88 ? 7.958 -5.784 -15.090 1.00 92.31 88 VAL A C 1
ATOM 683 O O . VAL A 1 88 ? 6.798 -6.036 -15.429 1.00 92.31 88 VAL A O 1
ATOM 686 N N . ASP A 1 89 ? 8.895 -6.719 -14.963 1.00 88.50 89 ASP A N 1
ATOM 687 C CA . ASP A 1 89 ? 8.662 -8.111 -15.334 1.00 88.50 89 ASP A CA 1
ATOM 688 C C . ASP A 1 89 ? 7.702 -8.835 -14.386 1.00 88.50 89 ASP A C 1
ATOM 690 O O . ASP A 1 89 ? 7.657 -8.597 -13.174 1.00 88.50 89 ASP A O 1
ATOM 694 N N . ARG A 1 90 ? 6.987 -9.821 -14.940 1.00 89.38 90 ARG A N 1
ATOM 695 C CA . ARG A 1 90 ? 6.017 -10.659 -14.217 1.00 89.38 90 ARG A CA 1
ATOM 696 C C . ARG A 1 90 ? 6.547 -11.316 -12.932 1.00 89.38 90 ARG A C 1
ATOM 698 O O . ARG A 1 90 ? 5.801 -11.314 -11.954 1.00 89.38 90 ARG A O 1
ATOM 705 N N . PRO A 1 91 ? 7.791 -11.829 -12.850 1.00 90.75 91 PRO A N 1
ATOM 706 C CA . PRO A 1 91 ? 8.315 -12.412 -11.610 1.00 90.75 91 PRO A CA 1
ATOM 707 C C . PRO A 1 91 ? 8.297 -11.452 -10.408 1.00 90.75 91 PRO A C 1
ATOM 709 O O . PRO A 1 91 ? 8.237 -11.889 -9.258 1.00 90.75 91 PRO A O 1
ATOM 712 N N . HIS A 1 92 ? 8.291 -10.139 -10.652 1.00 90.19 92 HIS A N 1
ATOM 713 C CA . HIS A 1 92 ? 8.301 -9.118 -9.608 1.00 90.19 92 HIS A CA 1
ATOM 714 C C . HIS A 1 92 ? 6.907 -8.706 -9.115 1.00 90.19 92 HIS A C 1
ATOM 716 O O . HIS A 1 92 ? 6.807 -7.944 -8.147 1.00 90.19 92 HIS A O 1
ATOM 722 N N . GLU A 1 93 ? 5.834 -9.239 -9.704 1.00 94.00 93 GLU A N 1
ATOM 723 C CA . GLU A 1 93 ? 4.440 -8.942 -9.351 1.00 94.00 93 GLU A CA 1
ATOM 724 C C . GLU A 1 93 ? 4.188 -9.064 -7.839 1.00 94.00 93 GLU A C 1
ATOM 726 O O . GLU A 1 93 ? 3.679 -8.143 -7.193 1.00 94.00 93 GLU A O 1
ATOM 731 N N . LEU A 1 94 ? 4.628 -10.170 -7.232 1.00 93.62 94 LEU A N 1
ATOM 732 C CA . LEU A 1 94 ? 4.449 -10.410 -5.799 1.00 93.62 94 LEU A CA 1
ATOM 733 C C . LEU A 1 94 ? 5.179 -9.376 -4.930 1.00 93.62 94 LEU A C 1
ATOM 735 O O . LEU A 1 94 ? 4.678 -9.011 -3.861 1.00 93.62 94 LEU A O 1
ATOM 739 N N . SER A 1 95 ? 6.347 -8.894 -5.365 1.00 93.25 95 SER A N 1
ATOM 740 C CA . SER A 1 95 ? 7.091 -7.843 -4.659 1.00 93.25 95 SER A CA 1
ATOM 741 C C . SER A 1 95 ? 6.368 -6.498 -4.753 1.00 93.25 95 SER A C 1
ATOM 743 O O . SER A 1 95 ? 6.175 -5.810 -3.743 1.00 93.25 95 SER A O 1
ATOM 745 N N . VAL A 1 96 ? 5.873 -6.156 -5.944 1.00 94.75 96 VAL A N 1
ATOM 746 C CA . VAL A 1 96 ? 5.105 -4.930 -6.191 1.00 94.75 96 VAL A CA 1
ATOM 747 C C . VAL A 1 96 ? 3.828 -4.915 -5.349 1.00 94.75 96 VAL A C 1
ATOM 749 O O . VAL A 1 96 ? 3.606 -3.976 -4.579 1.00 94.75 96 VAL A O 1
ATOM 752 N N . LEU A 1 97 ? 3.033 -5.987 -5.386 1.00 96.69 97 LEU A N 1
ATOM 753 C CA . LEU A 1 97 ? 1.813 -6.110 -4.581 1.00 96.69 97 LEU A CA 1
ATOM 754 C C . LEU A 1 97 ? 2.112 -6.086 -3.075 1.00 96.69 97 LEU A C 1
ATOM 756 O O . LEU A 1 97 ? 1.357 -5.505 -2.290 1.00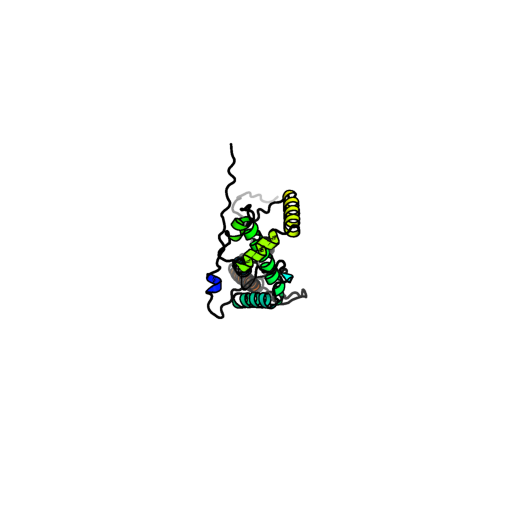 96.69 97 LEU A O 1
ATOM 760 N N . ARG A 1 98 ? 3.241 -6.658 -2.641 1.00 95.69 98 ARG A N 1
ATOM 761 C CA . ARG A 1 98 ? 3.709 -6.573 -1.248 1.00 95.69 98 ARG A CA 1
ATOM 762 C C . ARG A 1 98 ? 4.051 -5.135 -0.848 1.00 95.69 98 ARG A C 1
ATOM 764 O O . ARG A 1 98 ? 3.756 -4.739 0.284 1.00 95.69 98 ARG A O 1
ATOM 771 N N . SER A 1 99 ? 4.641 -4.358 -1.750 1.00 94.69 99 SER A N 1
ATOM 772 C CA . SER A 1 99 ? 4.933 -2.938 -1.540 1.00 94.69 99 SER A CA 1
ATOM 773 C C . SER A 1 99 ? 3.644 -2.118 -1.409 1.00 94.69 99 SER A C 1
ATOM 775 O O . SER A 1 99 ? 3.494 -1.379 -0.430 1.00 94.69 99 SER A O 1
ATOM 777 N N . ILE A 1 100 ? 2.669 -2.324 -2.304 1.00 96.81 100 ILE A N 1
ATOM 778 C CA . ILE A 1 100 ? 1.338 -1.692 -2.225 1.00 96.81 100 ILE A CA 1
ATOM 779 C C . ILE A 1 100 ? 0.655 -2.057 -0.901 1.00 96.81 100 ILE A C 1
ATOM 781 O O . ILE A 1 100 ? 0.233 -1.167 -0.163 1.00 96.81 100 ILE A O 1
ATOM 785 N N . ARG A 1 101 ? 0.643 -3.341 -0.522 1.00 97.19 101 ARG A N 1
ATOM 786 C CA . ARG A 1 101 ? 0.104 -3.812 0.766 1.00 97.19 101 ARG A CA 1
ATOM 787 C C . ARG A 1 101 ? 0.688 -3.055 1.954 1.00 97.19 101 ARG A C 1
ATOM 789 O O . ARG A 1 101 ? -0.038 -2.671 2.872 1.00 97.19 101 ARG A O 1
ATOM 796 N N . ASN A 1 102 ? 2.008 -2.888 1.987 1.00 95.00 102 ASN A N 1
ATOM 797 C CA . ASN A 1 102 ? 2.674 -2.193 3.085 1.00 95.00 102 ASN A CA 1
ATOM 798 C C . ASN A 1 102 ? 2.263 -0.714 3.123 1.00 95.00 102 ASN A C 1
ATOM 800 O O . ASN A 1 102 ? 1.956 -0.196 4.196 1.00 95.00 102 ASN A O 1
ATOM 804 N N . LYS A 1 103 ? 2.172 -0.060 1.962 1.00 95.44 103 LYS A N 1
ATOM 805 C CA . LYS A 1 103 ? 1.718 1.333 1.836 1.00 95.44 103 LYS A CA 1
ATOM 806 C C . LYS A 1 103 ? 0.258 1.502 2.248 1.00 95.44 103 LYS A C 1
ATOM 808 O O . LYS A 1 103 ? -0.048 2.447 2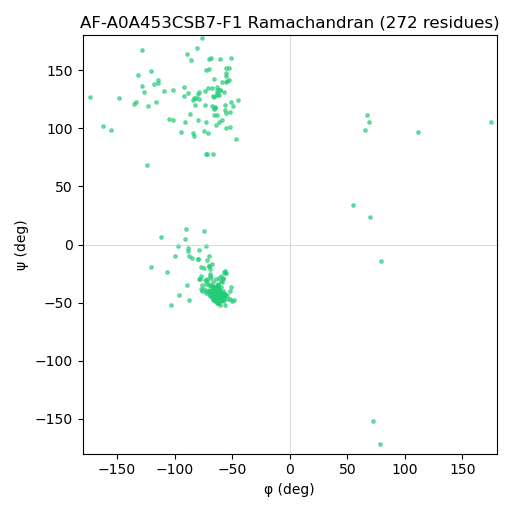.964 1.00 95.44 103 LYS A O 1
ATOM 813 N N . TRP A 1 104 ? -0.605 0.549 1.912 1.00 97.31 104 TRP A N 1
ATOM 814 C CA . TRP A 1 104 ? -2.006 0.521 2.336 1.00 97.31 104 TRP A CA 1
ATOM 815 C C . TRP A 1 104 ? -2.138 0.395 3.863 1.00 97.31 104 TRP A C 1
ATOM 817 O O . TRP A 1 104 ? -2.916 1.106 4.497 1.00 97.31 104 TRP A O 1
ATOM 827 N N . ARG A 1 105 ? -1.305 -0.438 4.505 1.00 95.06 105 ARG A N 1
ATOM 828 C CA . ARG A 1 105 ? -1.239 -0.519 5.980 1.00 95.06 105 ARG A CA 1
ATOM 829 C C . ARG A 1 105 ? -0.764 0.791 6.612 1.00 95.06 105 ARG A C 1
ATOM 831 O O . ARG A 1 105 ? -1.333 1.215 7.617 1.00 95.06 105 ARG A O 1
ATOM 838 N N . VAL A 1 106 ? 0.260 1.422 6.035 1.00 94.19 106 VAL A N 1
ATOM 839 C CA . VAL A 1 106 ? 0.762 2.732 6.483 1.00 94.19 106 VAL A CA 1
ATOM 840 C C . VAL A 1 106 ? -0.313 3.804 6.315 1.00 94.19 106 VAL A C 1
ATOM 842 O O . VAL A 1 106 ? -0.497 4.614 7.218 1.00 94.19 106 VAL A O 1
ATOM 845 N N . TRP A 1 107 ? -1.067 3.771 5.216 1.00 94.81 107 TRP A N 1
ATOM 846 C CA . TRP A 1 107 ? -2.180 4.680 4.968 1.00 94.81 107 TRP A CA 1
ATOM 847 C C . TRP A 1 107 ? -3.268 4.559 6.040 1.00 94.81 107 TRP A C 1
ATOM 849 O O . TRP A 1 107 ? -3.616 5.557 6.667 1.00 94.81 107 TRP A O 1
ATOM 859 N N . LYS A 1 108 ? -3.698 3.336 6.378 1.00 94.12 108 LYS A N 1
ATOM 860 C CA . LYS A 1 108 ? -4.622 3.105 7.505 1.00 94.12 108 LYS A CA 1
ATOM 861 C C . LYS A 1 108 ? -4.084 3.622 8.834 1.00 94.12 108 LYS A C 1
ATOM 863 O O . LYS A 1 108 ? -4.825 4.218 9.608 1.00 94.12 108 LYS A O 1
ATOM 868 N N . SER A 1 109 ? -2.797 3.409 9.102 1.00 92.25 109 SER A N 1
ATOM 869 C CA . SER A 1 109 ? -2.164 3.916 10.322 1.00 92.25 109 SER A CA 1
ATOM 870 C C . SER A 1 109 ? -2.104 5.443 10.358 1.00 92.25 109 SER A C 1
ATOM 872 O O . SER A 1 109 ? -2.251 6.022 11.432 1.00 92.25 109 SER A O 1
ATOM 874 N N . TYR A 1 110 ? -1.868 6.090 9.215 1.00 93.81 110 TYR A N 1
ATOM 875 C CA . TYR A 1 110 ? -1.886 7.544 9.094 1.00 93.81 110 TYR A CA 1
ATOM 876 C C . TYR A 1 110 ? -3.280 8.092 9.394 1.00 93.81 110 TYR A C 1
ATOM 878 O O . TYR A 1 110 ? -3.399 8.986 10.230 1.00 93.81 110 TYR A O 1
ATOM 886 N N . LEU A 1 111 ? -4.308 7.517 8.760 1.00 94.50 111 LEU A N 1
ATOM 887 C CA . LEU A 1 111 ? -5.701 7.902 8.966 1.00 94.50 111 LEU A CA 1
ATOM 888 C C . LEU A 1 111 ? -6.096 7.764 10.434 1.00 94.50 111 LEU A C 1
ATOM 890 O O . LEU A 1 111 ? -6.583 8.723 11.024 1.00 94.50 111 LEU A O 1
ATOM 894 N N . LYS A 1 112 ? -5.788 6.612 11.046 1.00 93.25 112 LYS A N 1
ATOM 895 C CA . LYS A 1 112 ? -6.080 6.374 12.460 1.00 93.25 112 LYS A CA 1
ATOM 896 C C . LYS A 1 112 ? -5.456 7.447 13.350 1.00 93.25 112 LYS A C 1
ATOM 898 O O . LYS A 1 112 ? -6.142 8.084 14.133 1.00 93.25 112 LYS A O 1
ATOM 903 N N . ARG A 1 113 ? -4.154 7.687 13.197 1.00 92.31 113 ARG A N 1
ATOM 904 C CA . ARG A 1 113 ? -3.433 8.641 14.046 1.00 92.31 113 ARG A CA 1
ATOM 905 C C . ARG A 1 113 ? -3.948 10.074 13.897 1.00 92.31 113 ARG A C 1
ATOM 907 O O . ARG A 1 113 ? -3.896 10.827 14.859 1.00 92.31 113 ARG A O 1
ATOM 914 N N . LYS A 1 114 ? -4.331 10.474 12.683 1.00 92.62 114 LYS A N 1
ATOM 915 C CA . LYS A 1 114 ? -4.650 11.871 12.378 1.00 92.62 114 LYS A CA 1
ATOM 916 C C . LYS A 1 114 ? -6.115 12.233 12.614 1.00 92.62 114 LYS A C 1
ATOM 918 O O . LYS A 1 114 ? -6.355 13.367 12.991 1.00 92.62 114 LYS A O 1
ATOM 923 N N . HIS A 1 115 ? -7.022 11.294 12.360 1.00 93.00 115 HIS A N 1
ATOM 924 C CA . HIS A 1 115 ? -8.462 11.550 12.319 1.00 93.00 115 HIS A CA 1
ATOM 925 C C . HIS A 1 115 ? -9.258 10.723 13.339 1.00 93.00 115 HIS A C 1
ATOM 927 O O . HIS A 1 115 ? -10.390 11.056 13.646 1.00 93.00 115 HIS A O 1
ATOM 933 N N . TYR A 1 116 ? -8.704 9.622 13.862 1.00 93.38 116 TYR A N 1
ATOM 934 C CA . TYR A 1 116 ? -9.392 8.793 14.862 1.00 93.38 116 TYR A CA 1
ATOM 935 C C . TYR A 1 116 ? -8.844 9.029 16.274 1.00 93.38 116 TYR A C 1
ATOM 937 O O . TYR A 1 116 ? -9.605 9.303 17.195 1.00 93.38 116 TYR A O 1
ATOM 945 N N . ASP A 1 117 ? -7.521 8.935 16.450 1.00 90.50 117 ASP A N 1
ATOM 946 C CA . ASP A 1 117 ? -6.859 9.073 17.756 1.00 90.50 117 ASP A CA 1
ATOM 947 C C . ASP A 1 117 ? -6.873 10.533 18.268 1.00 90.50 117 ASP A C 1
ATOM 949 O O . ASP A 1 117 ? -6.556 10.767 19.431 1.00 90.50 117 ASP A O 1
ATOM 953 N N . SER A 1 118 ? -7.204 11.507 17.411 1.00 89.50 118 SER A N 1
ATOM 954 C CA . SER A 1 118 ? -7.343 12.930 17.757 1.00 89.50 118 SER A CA 1
ATOM 955 C C . SER A 1 118 ? -8.620 13.252 18.530 1.00 89.50 118 SER A C 1
ATOM 957 O O . SER A 1 118 ? -8.668 14.291 19.180 1.00 89.50 118 SER A O 1
ATOM 959 N N . HIS A 1 119 ? -9.626 12.378 18.453 1.00 91.44 119 HIS A N 1
ATOM 960 C CA . HIS A 1 119 ? -10.973 12.629 18.960 1.00 91.44 119 HIS A CA 1
ATOM 961 C C . HIS A 1 119 ? -11.373 11.602 20.008 1.00 91.44 119 HIS A C 1
ATOM 963 O O . HIS A 1 119 ? -10.965 10.430 19.959 1.00 91.44 119 HIS A O 1
ATOM 969 N N . THR A 1 120 ? -12.209 12.031 20.946 1.00 88.50 120 THR A N 1
ATOM 970 C CA . THR A 1 120 ? -12.643 11.186 22.066 1.00 88.50 120 THR A CA 1
ATOM 971 C C . THR A 1 120 ? -13.983 10.527 21.768 1.00 88.50 120 THR A C 1
ATOM 973 O O . THR A 1 120 ? -14.117 9.319 21.995 1.00 88.50 120 THR A O 1
ATOM 976 N N . THR A 1 121 ? -14.932 11.287 21.216 1.00 92.12 121 THR A N 1
ATOM 977 C CA . THR A 1 121 ? -16.293 10.826 20.911 1.00 92.12 121 THR A CA 1
ATOM 978 C C . THR A 1 121 ? -16.367 10.144 19.543 1.00 92.12 121 THR A C 1
ATOM 980 O O . THR A 1 121 ? -15.482 10.295 18.695 1.00 92.12 121 THR A O 1
ATOM 983 N N . GLU A 1 122 ? -17.395 9.324 19.326 1.00 90.31 122 GLU A N 1
ATOM 984 C CA . GLU A 1 122 ? -17.568 8.615 18.055 1.00 90.31 122 GLU A CA 1
ATOM 985 C C . GLU A 1 122 ? -18.089 9.548 16.956 1.00 90.31 122 GLU A C 1
ATOM 987 O O . GLU A 1 122 ? -17.667 9.449 15.802 1.00 90.31 122 GLU A O 1
ATOM 992 N N . GLU A 1 123 ? -18.932 10.506 17.322 1.00 91.38 123 GLU A N 1
ATOM 993 C CA . GLU A 1 123 ? -19.526 11.501 16.436 1.00 91.38 123 GLU A CA 1
ATOM 994 C C . GLU A 1 123 ? -18.445 12.394 15.814 1.00 91.38 123 GLU A C 1
ATOM 996 O O . GLU A 1 123 ? -18.414 12.568 14.593 1.00 91.38 123 GLU A O 1
ATOM 1001 N N . GLU A 1 124 ? -17.497 12.878 16.628 1.00 92.81 124 GLU A N 1
ATOM 1002 C CA . GLU A 1 124 ? -16.336 13.649 16.161 1.00 92.81 124 GLU A CA 1
ATOM 1003 C C . GLU A 1 124 ? -15.462 12.825 15.207 1.00 92.81 124 GLU A C 1
ATOM 1005 O O . GLU A 1 124 ? -15.073 13.308 14.140 1.00 92.81 124 GLU A O 1
ATOM 1010 N N . ARG A 1 125 ? -15.197 11.552 15.540 1.00 93.62 125 ARG A N 1
ATOM 1011 C CA . ARG A 1 125 ? -14.412 10.643 14.683 1.00 93.62 125 ARG A CA 1
ATOM 1012 C C . ARG A 1 125 ? -15.078 10.402 13.338 1.00 93.62 125 ARG A C 1
ATOM 1014 O O . ARG A 1 125 ? -14.391 10.312 12.325 1.00 93.62 125 ARG A O 1
ATOM 1021 N N . LEU A 1 126 ? -16.399 10.244 13.308 1.00 93.19 126 LEU A N 1
ATOM 1022 C CA . LEU A 1 126 ? -17.140 10.017 12.068 1.00 93.19 126 LEU A CA 1
ATOM 1023 C C . LEU A 1 126 ? -17.207 11.278 11.196 1.00 93.19 126 LEU A C 1
ATOM 1025 O O . LEU A 1 126 ? -17.253 11.146 9.969 1.00 93.19 126 LEU A O 1
ATOM 1029 N N . ALA A 1 127 ? -17.192 12.464 11.809 1.00 92.50 127 ALA A N 1
ATOM 1030 C CA . ALA A 1 127 ? -17.174 13.747 11.113 1.00 92.50 127 ALA A CA 1
ATOM 1031 C C . ALA A 1 127 ? -15.790 14.088 10.526 1.00 92.50 127 ALA A C 1
ATOM 1033 O O . ALA A 1 127 ? -15.711 14.567 9.393 1.00 92.50 127 ALA A O 1
ATOM 1034 N N . ASP A 1 128 ? -14.699 13.807 11.247 1.00 92.38 128 ASP A N 1
ATOM 1035 C CA . ASP A 1 128 ? -13.336 14.073 10.777 1.00 92.38 128 ASP A CA 1
ATOM 1036 C C . ASP A 1 128 ? -12.806 12.936 9.891 1.00 92.38 128 ASP A C 1
ATOM 1038 O O . ASP A 1 128 ? -12.286 11.921 10.353 1.00 92.38 128 ASP A O 1
ATOM 1042 N N . ARG A 1 129 ? -12.935 13.113 8.574 1.00 92.62 129 ARG A N 1
ATOM 1043 C CA . ARG A 1 129 ? -12.531 12.139 7.554 1.00 92.62 129 ARG A CA 1
ATOM 1044 C C . ARG A 1 129 ? -11.636 12.798 6.509 1.00 92.62 129 ARG A C 1
ATOM 1046 O O . ARG A 1 129 ? -11.968 13.853 5.974 1.00 92.62 129 ARG A O 1
ATOM 1053 N N . ASP A 1 130 ? -10.556 12.119 6.116 1.00 92.31 130 ASP A N 1
ATOM 1054 C CA . ASP A 1 130 ? -9.751 12.544 4.962 1.00 92.31 130 ASP A CA 1
ATOM 1055 C C . ASP A 1 130 ? -10.604 12.543 3.670 1.00 92.31 130 ASP A C 1
ATOM 1057 O O . ASP A 1 130 ? -11.269 11.540 3.387 1.00 92.31 130 ASP A O 1
ATOM 1061 N N . PRO A 1 131 ? -10.565 13.608 2.846 1.00 90.12 131 PRO A N 1
ATOM 1062 C CA . PRO A 1 131 ? -11.384 13.719 1.635 1.00 90.12 131 PRO A CA 1
ATOM 1063 C C . PRO A 1 131 ? -11.245 12.557 0.641 1.00 90.12 131 PRO A C 1
ATOM 1065 O O . PRO A 1 131 ? -12.162 12.307 -0.136 1.00 90.12 131 PRO A O 1
ATOM 1068 N N . ARG A 1 132 ? -10.115 11.838 0.657 1.00 89.50 132 ARG A N 1
ATOM 1069 C CA . ARG A 1 132 ? -9.830 10.723 -0.266 1.00 89.50 132 ARG A CA 1
ATOM 1070 C C . ARG A 1 132 ? -10.501 9.404 0.122 1.00 89.50 132 ARG A C 1
ATOM 1072 O O . ARG A 1 132 ? -10.473 8.462 -0.662 1.00 89.50 132 ARG A O 1
ATOM 1079 N N . VAL A 1 133 ? -11.047 9.296 1.329 1.00 93.44 133 VAL A N 1
ATOM 1080 C CA . VAL A 1 133 ? -11.685 8.072 1.841 1.00 93.44 133 VAL A CA 1
ATOM 1081 C C . VAL A 1 133 ? -13.189 8.237 1.735 1.00 93.44 133 VAL A C 1
ATOM 1083 O O . VAL A 1 133 ? -13.674 9.269 2.165 1.00 93.44 133 VAL A O 1
ATOM 1086 N N . THR A 1 134 ? -13.959 7.268 1.228 1.00 94.00 134 THR A N 1
ATOM 1087 C CA . THR A 1 134 ? -15.434 7.392 1.175 1.00 94.00 134 THR A CA 1
ATOM 1088 C C . THR A 1 134 ? -16.073 7.306 2.568 1.00 94.00 134 THR A C 1
ATOM 1090 O O . THR A 1 134 ? -15.460 6.819 3.521 1.00 94.00 134 THR A O 1
ATOM 1093 N N . LYS A 1 135 ? -17.302 7.809 2.726 1.00 94.38 135 LYS A N 1
ATOM 1094 C CA . LYS A 1 135 ? -17.985 7.849 4.031 1.00 94.38 135 LYS A CA 1
ATOM 1095 C C . LYS A 1 135 ? -18.256 6.436 4.555 1.00 94.38 135 LYS A C 1
ATOM 1097 O O . LYS A 1 135 ? -18.079 6.161 5.739 1.00 94.38 135 LYS A O 1
ATOM 1102 N N . GLU A 1 136 ? -18.614 5.532 3.657 1.00 94.88 136 GLU A N 1
ATOM 1103 C CA . GLU A 1 136 ? -18.906 4.123 3.917 1.00 94.88 136 GLU A CA 1
ATOM 1104 C C . GLU A 1 136 ? -17.640 3.402 4.386 1.00 94.88 136 GLU A C 1
ATOM 1106 O O . GLU A 1 136 ? -17.646 2.725 5.414 1.00 94.88 136 GLU A O 1
ATOM 1111 N N . GLN A 1 137 ? -16.521 3.617 3.686 1.00 95.69 137 GLN A N 1
ATOM 1112 C CA . GLN A 1 137 ? -15.218 3.079 4.077 1.00 95.69 137 GLN A CA 1
ATOM 1113 C C . GLN A 1 137 ? -14.768 3.586 5.443 1.00 95.69 137 GLN A C 1
ATOM 1115 O O . GLN A 1 137 ? -14.238 2.816 6.246 1.00 95.69 137 GLN A O 1
ATOM 1120 N N . TRP A 1 138 ? -14.983 4.874 5.709 1.00 96.38 138 TRP A N 1
ATOM 1121 C CA . TRP A 1 138 ? -14.605 5.481 6.976 1.00 96.38 138 TRP A CA 1
ATOM 1122 C C . TRP A 1 138 ? -15.392 4.903 8.151 1.00 96.38 138 TRP A C 1
ATOM 1124 O O . TRP A 1 138 ? -14.787 4.484 9.136 1.00 96.38 138 TRP A O 1
ATOM 1134 N N . ARG A 1 139 ? -16.716 4.778 8.011 1.00 95.44 139 ARG A N 1
ATOM 1135 C CA . ARG A 1 139 ? -17.592 4.159 9.020 1.00 95.44 139 ARG A CA 1
ATOM 1136 C C . ARG A 1 139 ? -17.124 2.756 9.404 1.00 95.44 139 ARG A C 1
ATOM 1138 O O . ARG A 1 139 ? -16.994 2.460 10.588 1.00 95.44 139 ARG A O 1
ATOM 1145 N N . VAL A 1 140 ? -16.801 1.918 8.416 1.00 95.50 140 VAL A N 1
ATOM 1146 C CA . VAL A 1 140 ? -16.304 0.552 8.659 1.00 95.50 140 VAL A CA 1
ATOM 1147 C C . VAL A 1 140 ? -14.974 0.559 9.423 1.00 95.50 140 VAL A C 1
ATOM 1149 O O . VAL A 1 140 ? -14.775 -0.254 10.329 1.00 95.50 140 VAL A O 1
ATOM 1152 N N . LEU A 1 141 ? -14.060 1.481 9.098 1.00 95.19 141 LEU A N 1
ATOM 1153 C CA . LEU A 1 141 ? -12.784 1.610 9.807 1.00 95.19 141 LEU A CA 1
ATOM 1154 C C . LEU A 1 141 ? -12.957 2.064 11.259 1.00 95.19 141 LEU A C 1
ATOM 1156 O O . LEU A 1 141 ? -12.333 1.473 12.144 1.00 95.19 141 LEU A O 1
ATOM 1160 N N . VAL A 1 142 ? -13.784 3.085 11.499 1.00 95.81 142 VAL A N 1
ATOM 1161 C CA . VAL A 1 142 ? -14.062 3.613 12.844 1.00 95.81 142 VAL A CA 1
ATOM 1162 C C . VAL A 1 142 ? -14.702 2.530 13.710 1.00 95.81 142 VAL A C 1
ATOM 1164 O O . VAL A 1 142 ? -14.171 2.227 14.780 1.00 95.81 142 VAL A O 1
ATOM 1167 N N . ALA A 1 143 ? -15.732 1.848 13.198 1.00 95.62 143 ALA A N 1
ATOM 1168 C CA . ALA A 1 143 ? -16.374 0.729 13.885 1.00 95.62 143 ALA A CA 1
ATOM 1169 C C . ALA A 1 143 ? -15.367 -0.378 14.239 1.00 95.62 143 ALA A C 1
ATOM 1171 O O . ALA A 1 143 ? -15.328 -0.861 15.370 1.00 95.62 143 ALA A O 1
ATOM 1172 N N . TYR A 1 144 ? -14.479 -0.741 13.306 1.00 94.44 144 TYR A N 1
ATOM 1173 C CA . TYR A 1 144 ? -13.424 -1.712 13.583 1.00 94.44 144 TYR A CA 1
ATOM 1174 C C . TYR A 1 144 ? -12.455 -1.242 14.674 1.00 94.44 144 TYR A C 1
ATOM 1176 O O . TYR A 1 144 ? -12.098 -2.033 15.549 1.00 94.44 144 TYR A O 1
ATOM 1184 N N . TRP A 1 145 ? -11.995 0.010 14.639 1.00 95.25 145 TRP A N 1
ATOM 1185 C CA . TRP A 1 145 ? -11.059 0.527 15.640 1.00 95.25 145 TRP A CA 1
ATOM 1186 C C . TRP A 1 145 ? -11.681 0.683 17.030 1.00 95.25 145 TRP A C 1
ATOM 1188 O O . TRP A 1 145 ? -10.940 0.556 18.008 1.00 95.25 145 TRP A O 1
ATOM 1198 N N . ASN A 1 146 ? -13.003 0.852 17.112 1.00 94.19 146 ASN A N 1
ATOM 1199 C CA . ASN A 1 146 ? -13.760 0.837 18.362 1.00 94.19 146 ASN A CA 1
ATOM 1200 C C . ASN A 1 146 ? -13.845 -0.568 18.995 1.00 94.19 146 ASN A C 1
ATOM 1202 O O . ASN A 1 146 ? -14.066 -0.665 20.201 1.00 94.19 146 ASN A O 1
ATOM 1206 N N . THR A 1 147 ? -13.605 -1.652 18.243 1.00 95.12 147 THR A N 1
ATOM 1207 C CA . THR A 1 147 ? -13.611 -3.015 18.809 1.00 95.12 147 THR A CA 1
ATOM 1208 C C . THR A 1 147 ? -12.480 -3.241 19.814 1.00 95.12 147 THR A C 1
ATOM 1210 O O . THR A 1 147 ? -11.330 -2.843 19.592 1.00 95.12 147 THR A O 1
ATOM 1213 N N . GLU A 1 148 ? -12.763 -3.996 20.878 1.00 96.31 148 GLU A N 1
ATOM 1214 C CA . GLU A 1 148 ? -11.761 -4.323 21.903 1.00 96.31 148 GLU A CA 1
ATOM 1215 C C . GLU A 1 148 ? -10.552 -5.070 21.335 1.00 96.31 148 GLU A C 1
ATOM 1217 O O . GLU A 1 148 ? -9.403 -4.783 21.673 1.00 96.31 148 GLU A O 1
ATOM 1222 N N . LYS A 1 149 ? -10.771 -5.947 20.351 1.00 93.81 149 LYS A N 1
ATOM 1223 C CA . LYS A 1 149 ? -9.685 -6.645 19.650 1.00 93.81 149 LYS A CA 1
ATOM 1224 C C . LYS A 1 149 ? -8.727 -5.677 18.947 1.00 93.81 149 LYS A C 1
ATOM 1226 O O . LYS A 1 149 ? -7.509 -5.892 18.959 1.00 93.81 149 LYS A O 1
ATOM 1231 N N . ALA A 1 150 ? -9.248 -4.628 18.309 1.00 92.69 150 ALA A N 1
ATOM 1232 C CA . ALA A 1 150 ? -8.423 -3.630 17.634 1.00 92.69 150 ALA A CA 1
ATOM 1233 C C . ALA A 1 150 ? -7.689 -2.726 18.635 1.00 92.69 150 ALA A C 1
ATOM 1235 O O . ALA A 1 150 ? -6.504 -2.433 18.423 1.00 92.69 150 ALA A O 1
ATOM 1236 N N . LYS A 1 151 ? -8.349 -2.333 19.732 1.00 94.00 151 LYS A N 1
ATOM 1237 C CA . LYS A 1 151 ? -7.740 -1.563 20.828 1.00 94.00 151 LYS A CA 1
ATOM 1238 C C . LYS A 1 151 ? -6.609 -2.339 21.500 1.00 94.00 151 LYS A C 1
ATOM 1240 O O . LYS A 1 151 ? -5.487 -1.832 21.536 1.00 94.00 151 LYS A O 1
ATOM 1245 N N . ALA A 1 152 ? -6.844 -3.590 21.896 1.00 95.81 152 ALA A N 1
ATOM 1246 C CA . ALA A 1 152 ? -5.840 -4.462 22.508 1.00 95.81 152 ALA A CA 1
ATOM 1247 C C . ALA A 1 152 ? -4.609 -4.647 21.606 1.00 95.81 152 ALA A C 1
ATOM 1249 O O . ALA A 1 152 ? -3.470 -4.457 22.037 1.00 95.81 152 ALA A O 1
ATOM 1250 N N . ARG A 1 153 ? -4.815 -4.914 20.307 1.00 91.56 153 ARG A N 1
ATOM 1251 C CA . ARG A 1 153 ? -3.712 -5.012 19.333 1.00 91.56 153 ARG A CA 1
ATOM 1252 C C . ARG A 1 153 ? -2.924 -3.706 19.216 1.00 91.56 153 ARG A C 1
ATOM 1254 O O . ARG A 1 153 ? -1.698 -3.729 19.076 1.00 91.56 153 ARG A O 1
ATOM 1261 N N . SER A 1 154 ? -3.621 -2.572 19.241 1.00 91.00 154 SER A N 1
ATOM 1262 C CA . SER A 1 154 ? -3.001 -1.249 19.187 1.00 91.00 154 SER A CA 1
ATOM 1263 C C . SER A 1 154 ? -2.175 -0.965 20.444 1.00 91.00 154 SER A C 1
ATOM 1265 O O . SER A 1 154 ? -1.067 -0.447 20.314 1.00 91.00 154 SER A O 1
ATOM 1267 N N . ALA A 1 155 ? -2.678 -1.319 21.628 1.00 93.56 155 ALA A N 1
ATOM 1268 C CA . ALA A 1 155 ? -1.974 -1.168 22.901 1.00 93.56 155 ALA A CA 1
ATOM 1269 C C . ALA A 1 155 ? -0.706 -2.033 22.947 1.00 93.56 155 ALA A C 1
ATOM 1271 O O . ALA A 1 155 ? 0.378 -1.509 23.202 1.00 93.56 155 ALA A O 1
ATOM 1272 N N . ALA A 1 156 ? -0.808 -3.312 22.569 1.00 94.31 156 ALA A N 1
ATOM 1273 C CA . ALA A 1 156 ? 0.344 -4.209 22.472 1.00 94.31 156 ALA A CA 1
ATOM 1274 C C . ALA A 1 156 ? 1.415 -3.668 21.507 1.00 94.31 156 ALA A C 1
ATOM 1276 O O . ALA A 1 156 ? 2.594 -3.616 21.846 1.00 94.31 156 ALA A O 1
ATOM 1277 N N . SER A 1 157 ? 1.008 -3.174 20.330 1.00 89.50 157 SER A N 1
ATOM 1278 C CA . SER A 1 157 ? 1.943 -2.603 19.346 1.00 89.50 157 SER A CA 1
ATOM 1279 C C . SER A 1 157 ? 2.636 -1.332 19.859 1.00 89.50 157 SER A C 1
ATOM 1281 O O . SER A 1 157 ? 3.828 -1.142 19.608 1.00 89.50 157 SER A O 1
ATOM 1283 N N . LYS A 1 158 ? 1.914 -0.465 20.589 1.00 89.94 158 LYS A N 1
ATOM 1284 C CA . LYS A 1 158 ? 2.481 0.729 21.243 1.00 89.94 158 LYS A CA 1
ATOM 1285 C C . LYS A 1 158 ? 3.497 0.329 22.319 1.00 89.94 158 LYS A C 1
ATOM 1287 O O . LYS A 1 158 ? 4.604 0.861 22.315 1.00 89.94 158 LYS A O 1
ATOM 1292 N N . ALA A 1 159 ? 3.168 -0.655 23.157 1.00 93.75 159 ALA A N 1
ATOM 1293 C CA . ALA A 1 159 ? 4.074 -1.185 24.176 1.00 93.75 159 ALA A CA 1
ATOM 1294 C C . ALA A 1 159 ? 5.345 -1.799 23.561 1.00 93.75 159 ALA A C 1
ATOM 1296 O O . ALA A 1 159 ? 6.449 -1.521 24.024 1.00 93.75 159 ALA A O 1
ATOM 1297 N N . SER A 1 160 ? 5.227 -2.568 22.473 1.00 91.81 160 SER A N 1
ATOM 1298 C CA . SER A 1 160 ? 6.393 -3.088 21.744 1.00 91.81 160 SER A CA 1
ATOM 1299 C C . SER A 1 160 ? 7.249 -1.969 21.147 1.00 91.81 160 SER A C 1
ATOM 1301 O O . SER A 1 160 ? 8.474 -2.024 21.232 1.00 91.81 160 SER A O 1
ATOM 1303 N N . ARG A 1 161 ? 6.634 -0.932 20.559 1.00 87.94 161 ARG A N 1
ATOM 1304 C CA . ARG A 1 161 ? 7.375 0.202 19.986 1.00 87.94 161 ARG A CA 1
ATOM 1305 C C . ARG A 1 161 ? 8.110 1.013 21.054 1.00 87.94 161 ARG A C 1
ATOM 1307 O O . ARG A 1 161 ? 9.223 1.449 20.776 1.00 87.94 161 ARG A O 1
ATOM 1314 N N . ALA A 1 162 ? 7.528 1.175 22.244 1.00 90.44 162 ALA A N 1
ATOM 1315 C CA . ALA A 1 162 ? 8.153 1.874 23.369 1.00 90.44 162 ALA A CA 1
ATOM 1316 C C . ALA A 1 162 ? 9.454 1.199 23.843 1.00 90.44 162 ALA A C 1
ATOM 1318 O O . ALA A 1 162 ? 10.366 1.883 24.290 1.00 90.44 162 ALA A O 1
ATOM 1319 N N . LYS A 1 163 ? 9.576 -0.126 23.675 1.00 92.19 163 LYS A N 1
ATOM 1320 C CA . LYS A 1 163 ? 10.789 -0.892 24.016 1.00 92.19 163 LYS A CA 1
ATOM 1321 C C . LYS A 1 163 ? 11.898 -0.806 22.961 1.00 92.19 163 LYS A C 1
ATOM 1323 O O . LYS A 1 163 ? 13.016 -1.242 23.209 1.00 92.19 163 LYS A O 1
ATOM 1328 N N . SER A 1 164 ? 11.611 -0.291 21.764 1.00 87.12 164 SER A N 1
ATOM 1329 C CA . SER A 1 164 ? 12.594 -0.242 20.681 1.00 87.12 164 SER A CA 1
ATOM 1330 C C . SER A 1 164 ? 13.457 1.014 20.774 1.00 87.12 164 SER A C 1
ATOM 1332 O O . SER A 1 164 ? 13.000 2.112 20.460 1.00 87.12 164 SER A O 1
ATOM 1334 N N . THR A 1 165 ? 14.740 0.825 21.067 1.00 86.56 165 THR A N 1
ATOM 1335 C CA . THR A 1 165 ? 15.758 1.886 21.172 1.00 86.56 165 THR A CA 1
ATOM 1336 C C . THR A 1 165 ? 16.250 2.399 19.817 1.00 86.56 165 THR A C 1
ATOM 1338 O O . THR A 1 165 ? 16.641 3.556 19.688 1.00 86.56 165 THR A O 1
ATOM 1341 N N . TYR A 1 166 ? 16.192 1.567 18.774 1.00 81.88 166 TYR A N 1
ATOM 1342 C CA . TYR A 1 166 ? 16.627 1.958 17.436 1.00 81.88 166 TYR A CA 1
ATOM 1343 C C . TYR A 1 166 ? 15.568 2.809 16.716 1.00 81.88 166 TYR A C 1
ATOM 1345 O O . TYR A 1 166 ? 14.409 2.398 16.552 1.00 81.88 166 TYR A O 1
ATOM 1353 N N . ILE A 1 167 ? 15.984 3.992 16.262 1.00 75.44 167 ILE A N 1
ATOM 1354 C CA . ILE A 1 167 ? 15.233 4.877 15.367 1.00 75.44 167 ILE A CA 1
ATOM 1355 C C . ILE A 1 167 ? 16.040 4.984 14.072 1.00 75.44 167 ILE A C 1
ATOM 1357 O O . ILE A 1 167 ? 17.203 5.379 14.096 1.00 75.44 167 ILE A O 1
ATOM 1361 N N . ASN A 1 168 ? 15.427 4.627 12.942 1.00 72.38 168 ASN A N 1
ATOM 1362 C CA . ASN A 1 168 ? 16.074 4.716 11.636 1.00 72.38 168 ASN A CA 1
ATOM 1363 C C . ASN A 1 168 ? 16.354 6.194 11.281 1.00 72.38 168 ASN A C 1
ATOM 1365 O O . ASN A 1 168 ? 15.435 7.014 11.310 1.00 72.38 168 ASN A O 1
ATOM 1369 N N . LYS A 1 169 ? 17.612 6.514 10.945 1.00 74.00 169 LYS A N 1
ATOM 1370 C CA . LYS A 1 169 ? 18.080 7.855 10.538 1.00 74.00 169 LYS A CA 1
ATOM 1371 C C . LYS A 1 169 ? 18.499 7.942 9.059 1.00 74.00 169 LYS A C 1
ATOM 1373 O O . LYS A 1 169 ? 18.983 8.978 8.628 1.00 74.00 169 LYS A O 1
ATOM 1378 N N . THR A 1 170 ? 18.290 6.890 8.269 1.00 68.19 170 THR A N 1
ATOM 1379 C CA . THR A 1 170 ? 18.752 6.740 6.872 1.00 68.19 170 THR A CA 1
ATOM 1380 C C . THR A 1 170 ? 17.971 7.610 5.867 1.00 68.19 170 THR A C 1
ATOM 1382 O O . THR A 1 170 ? 18.278 7.639 4.678 1.00 68.19 170 THR A O 1
ATOM 1385 N 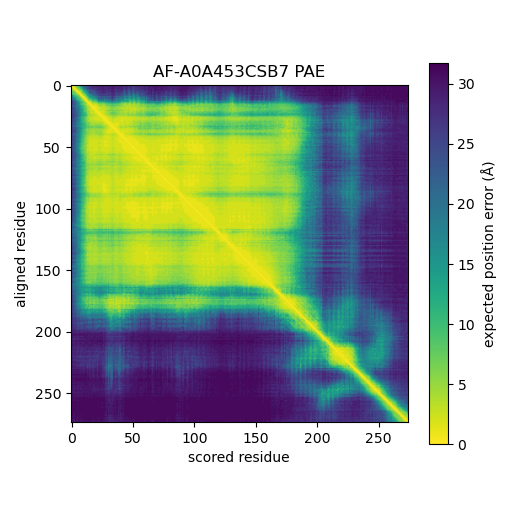N . GLY A 1 171 ? 16.975 8.373 6.327 1.00 74.56 171 GLY A N 1
ATOM 1386 C CA . GLY A 1 171 ? 16.182 9.261 5.477 1.00 74.56 171 GLY A CA 1
ATOM 1387 C C . GLY A 1 171 ? 15.214 8.503 4.563 1.00 74.56 171 GLY A C 1
ATOM 1388 O O . GLY A 1 171 ? 14.713 7.435 4.908 1.00 74.56 171 GLY A O 1
ATOM 1389 N N . SER A 1 172 ? 14.892 9.087 3.406 1.00 70.12 172 SER A N 1
ATOM 1390 C CA . SER A 1 172 ? 13.925 8.533 2.442 1.00 70.12 172 SER A CA 1
ATOM 1391 C C . SER A 1 172 ? 14.521 7.502 1.477 1.00 70.12 172 SER A C 1
ATOM 1393 O O . SER A 1 172 ? 13.764 6.816 0.785 1.00 70.12 172 SER A O 1
ATOM 1395 N N . LYS A 1 173 ? 15.854 7.366 1.426 1.00 79.75 173 LYS A N 1
ATOM 1396 C CA . LYS A 1 173 ? 16.529 6.337 0.627 1.00 79.75 173 LYS A CA 1
ATOM 1397 C C . LYS A 1 173 ? 16.353 4.966 1.286 1.00 79.75 173 LYS A C 1
ATOM 1399 O O . LYS A 1 173 ? 16.548 4.803 2.488 1.00 79.75 173 LYS A O 1
ATOM 1404 N N . SER A 1 174 ? 15.971 3.964 0.496 1.00 79.62 174 SER A N 1
ATOM 1405 C CA . SER A 1 174 ? 15.849 2.588 0.983 1.00 79.62 174 SER A CA 1
ATOM 1406 C C . SER A 1 174 ? 17.233 1.968 1.208 1.00 79.62 174 SER A C 1
ATOM 1408 O O . SER A 1 174 ? 18.172 2.268 0.476 1.00 79.62 174 SER A O 1
ATOM 1410 N N . PHE A 1 175 ? 17.361 1.035 2.158 1.00 82.06 175 PHE A N 1
ATOM 1411 C CA . PHE A 1 175 ? 18.616 0.290 2.349 1.00 82.06 175 PHE A CA 1
ATOM 1412 C C . PHE A 1 175 ? 19.050 -0.485 1.101 1.00 82.06 175 PHE A C 1
ATOM 1414 O O . PHE A 1 175 ? 20.239 -0.622 0.857 1.00 82.06 175 PHE A O 1
ATOM 1421 N N . ALA A 1 176 ? 18.098 -0.971 0.297 1.00 80.94 176 ALA A N 1
ATOM 1422 C CA . ALA A 1 176 ? 18.407 -1.620 -0.975 1.00 80.94 176 ALA A CA 1
ATOM 1423 C C . ALA A 1 176 ? 19.132 -0.668 -1.932 1.00 80.94 176 ALA A C 1
ATOM 1425 O O . ALA A 1 176 ? 20.116 -1.053 -2.551 1.00 80.94 176 ALA A O 1
ATOM 1426 N N . ARG A 1 177 ? 18.672 0.584 -2.004 1.00 80.50 177 ARG A N 1
ATOM 1427 C CA . ARG A 1 177 ? 19.310 1.615 -2.814 1.00 80.50 177 ARG A CA 1
ATOM 1428 C C . ARG A 1 177 ? 20.655 2.045 -2.231 1.00 80.50 177 ARG A C 1
ATOM 1430 O O . ARG A 1 177 ? 21.600 2.148 -2.994 1.00 80.50 177 ARG A O 1
ATOM 1437 N N . MET A 1 178 ? 20.754 2.231 -0.913 1.00 82.88 178 MET A N 1
ATOM 1438 C CA . MET A 1 178 ? 22.030 2.550 -0.251 1.00 82.88 178 MET A CA 1
ATOM 1439 C C . MET A 1 178 ? 23.087 1.478 -0.538 1.00 82.88 178 MET A C 1
ATOM 1441 O O . MET A 1 178 ? 24.169 1.806 -0.997 1.00 82.88 178 MET A O 1
ATOM 1445 N N . ARG A 1 179 ? 22.736 0.194 -0.380 1.00 81.81 179 ARG A N 1
ATOM 1446 C CA . ARG A 1 179 ? 23.636 -0.927 -0.694 1.00 81.81 179 ARG A CA 1
ATOM 1447 C C . ARG A 1 179 ? 24.026 -0.971 -2.167 1.00 81.81 179 ARG A C 1
ATOM 1449 O O . ARG A 1 179 ? 25.161 -1.290 -2.474 1.00 81.81 179 ARG A O 1
ATOM 1456 N N . GLN A 1 180 ? 23.099 -0.668 -3.075 1.00 80.25 180 GLN A N 1
ATOM 1457 C CA . GLN A 1 180 ? 23.418 -0.619 -4.500 1.00 80.25 180 GLN A CA 1
ATOM 1458 C C . GLN A 1 180 ? 24.377 0.531 -4.824 1.00 80.25 180 GLN A C 1
ATOM 1460 O O . GLN A 1 180 ? 25.311 0.332 -5.591 1.00 80.25 180 GLN A O 1
ATOM 1465 N N . GLU A 1 181 ? 24.149 1.715 -4.247 1.00 80.88 181 GLU A N 1
ATOM 1466 C CA . GLU A 1 181 ? 25.050 2.864 -4.383 1.00 80.88 181 GLU A CA 1
ATOM 1467 C C . GLU A 1 181 ? 26.440 2.500 -3.826 1.00 80.88 181 GLU A C 1
ATOM 1469 O O . GLU A 1 181 ? 27.428 2.678 -4.526 1.00 80.88 181 GLU A O 1
ATOM 1474 N N . GLU A 1 182 ? 26.523 1.888 -2.639 1.00 80.25 182 GLU A N 1
ATOM 1475 C CA . GLU A 1 182 ? 27.781 1.405 -2.039 1.00 80.25 182 GLU A CA 1
ATOM 1476 C C . GLU A 1 182 ? 28.505 0.371 -2.913 1.00 80.25 182 GLU A C 1
ATOM 1478 O O . GLU A 1 182 ? 29.699 0.514 -3.156 1.00 80.25 182 GLU A O 1
ATOM 1483 N N . VAL A 1 183 ? 27.801 -0.646 -3.424 1.00 75.00 183 VAL A N 1
ATOM 1484 C CA . VAL A 1 183 ? 28.383 -1.655 -4.329 1.00 75.00 183 VAL A CA 1
ATOM 1485 C C . VAL A 1 183 ? 28.862 -1.008 -5.625 1.00 75.00 183 VAL A C 1
ATOM 1487 O O . VAL A 1 183 ? 29.936 -1.352 -6.105 1.00 75.00 183 VAL A O 1
ATOM 1490 N N . SER A 1 184 ? 28.102 -0.056 -6.169 1.00 70.56 184 SER A N 1
ATOM 1491 C CA . SER A 1 184 ? 28.505 0.698 -7.356 1.00 70.56 184 SER A CA 1
ATOM 1492 C C . SER A 1 184 ? 29.776 1.502 -7.099 1.00 70.56 184 SER A C 1
ATOM 1494 O O . SER A 1 184 ? 30.674 1.474 -7.932 1.00 70.56 184 SER A O 1
ATOM 1496 N N . TYR A 1 185 ? 29.876 2.190 -5.958 1.00 72.38 185 TYR A N 1
ATOM 1497 C CA . TYR A 1 185 ? 31.081 2.933 -5.593 1.00 72.38 185 TYR A CA 1
ATOM 1498 C C . TYR A 1 185 ? 32.274 2.002 -5.414 1.00 72.38 185 TYR A C 1
ATOM 1500 O O . TYR A 1 185 ? 33.310 2.233 -6.026 1.00 72.38 185 TYR A O 1
ATOM 1508 N N . LEU A 1 186 ? 32.125 0.933 -4.626 1.00 67.19 186 LEU A N 1
ATOM 1509 C CA . LEU A 1 186 ? 33.196 -0.039 -4.408 1.00 67.19 186 LEU A CA 1
ATOM 1510 C C . LEU A 1 186 ? 33.664 -0.641 -5.732 1.00 67.19 186 LEU A C 1
ATOM 1512 O O . LEU A 1 186 ? 34.861 -0.728 -5.957 1.00 67.19 186 LEU A O 1
ATOM 1516 N N . PHE A 1 187 ? 32.746 -1.000 -6.628 1.00 59.72 187 PHE A N 1
ATOM 1517 C CA . PHE A 1 187 ? 33.097 -1.540 -7.938 1.00 59.72 187 PHE A CA 1
ATOM 1518 C C . PHE A 1 187 ? 33.909 -0.553 -8.789 1.00 59.72 187 PHE A C 1
ATOM 1520 O O . PHE A 1 187 ? 34.881 -0.969 -9.410 1.00 59.72 187 PHE A O 1
ATOM 1527 N N . VAL A 1 188 ? 33.565 0.741 -8.773 1.00 61.03 188 VAL A N 1
ATOM 1528 C CA . VAL A 1 188 ? 34.358 1.787 -9.445 1.00 61.03 188 VAL A CA 1
ATOM 1529 C C . VAL A 1 188 ? 35.755 1.889 -8.829 1.00 61.03 188 VAL A C 1
ATOM 1531 O O . VAL A 1 188 ? 36.731 1.804 -9.562 1.00 61.03 188 VAL A O 1
ATOM 1534 N N . PHE A 1 189 ? 35.869 1.946 -7.497 1.00 57.97 189 PHE A N 1
ATOM 1535 C CA . PHE A 1 189 ? 37.173 1.976 -6.819 1.00 57.97 189 PHE A CA 1
ATOM 1536 C C . PHE A 1 189 ? 38.030 0.739 -7.129 1.00 57.97 189 PHE A C 1
ATOM 1538 O O . PHE A 1 189 ? 39.207 0.871 -7.443 1.00 57.97 189 PHE A O 1
ATOM 1545 N N . TYR A 1 190 ? 37.441 -0.460 -7.106 1.00 59.38 190 TYR A N 1
ATOM 1546 C CA . TYR A 1 190 ? 38.155 -1.693 -7.443 1.00 59.38 190 TYR A CA 1
ATOM 1547 C C . TYR A 1 190 ? 38.612 -1.722 -8.904 1.00 59.38 190 TYR A C 1
ATOM 1549 O O . TYR A 1 190 ? 39.694 -2.235 -9.180 1.00 59.38 190 TYR A O 1
ATOM 1557 N N . LEU A 1 191 ? 37.812 -1.201 -9.839 1.00 59.84 191 LEU A N 1
ATOM 1558 C CA . LEU A 1 191 ? 38.206 -1.106 -11.244 1.00 59.84 191 LEU A CA 1
ATOM 1559 C C . LEU A 1 191 ? 39.309 -0.072 -11.462 1.00 59.84 191 LEU A C 1
ATOM 1561 O O . LEU A 1 191 ? 40.225 -0.355 -12.230 1.00 59.84 191 LEU A O 1
ATOM 1565 N N . ASP A 1 192 ? 39.259 1.068 -10.774 1.00 57.69 192 ASP A N 1
ATOM 1566 C CA . ASP A 1 192 ? 40.305 2.091 -10.829 1.00 57.69 192 ASP A CA 1
ATOM 1567 C C . ASP A 1 192 ? 41.626 1.555 -10.257 1.00 57.69 192 ASP A C 1
ATOM 1569 O O . ASP A 1 192 ? 42.673 1.708 -10.885 1.00 57.69 192 ASP A O 1
ATOM 1573 N N . ASP A 1 193 ? 41.588 0.835 -9.133 1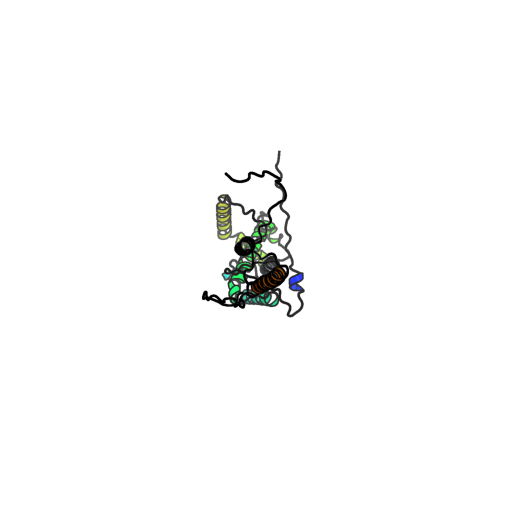.00 57.62 193 ASP A N 1
ATOM 1574 C CA . ASP A 1 193 ? 42.773 0.202 -8.544 1.00 57.62 193 ASP A CA 1
ATOM 1575 C C . ASP A 1 193 ? 43.338 -0.906 -9.450 1.00 57.62 193 ASP A C 1
ATOM 1577 O O . ASP A 1 193 ? 44.550 -0.968 -9.671 1.00 57.62 193 ASP A O 1
ATOM 1581 N N . LEU A 1 194 ? 42.485 -1.756 -10.040 1.00 58.78 194 LEU A N 1
ATOM 1582 C CA . LEU A 1 194 ? 42.910 -2.754 -11.033 1.00 58.78 194 LEU A CA 1
ATOM 1583 C C . LEU A 1 194 ? 43.502 -2.097 -12.284 1.00 58.78 194 LEU A C 1
ATOM 1585 O O . LEU A 1 194 ? 44.482 -2.600 -12.834 1.00 58.78 194 LEU A O 1
ATOM 1589 N N . PHE A 1 195 ? 42.930 -0.982 -12.734 1.00 56.03 195 PHE A N 1
ATOM 1590 C CA . PHE A 1 195 ? 43.420 -0.215 -13.874 1.00 56.03 195 PHE A CA 1
ATOM 1591 C C . PHE A 1 195 ? 44.783 0.422 -13.573 1.00 56.03 195 PHE A C 1
ATOM 1593 O O . PHE A 1 195 ? 45.702 0.312 -14.386 1.00 56.03 195 PHE A O 1
ATOM 1600 N N . ILE A 1 196 ? 44.961 1.004 -12.385 1.00 57.31 196 ILE A N 1
ATOM 1601 C CA . ILE A 1 196 ? 46.233 1.578 -11.922 1.00 57.31 196 ILE A CA 1
ATOM 1602 C C . ILE A 1 196 ? 47.301 0.487 -11.757 1.00 57.31 196 ILE A C 1
ATOM 1604 O O . ILE A 1 196 ? 48.435 0.673 -12.204 1.00 57.31 196 ILE A O 1
ATOM 1608 N N . HIS A 1 197 ? 46.959 -0.672 -11.187 1.00 55.88 197 HIS A N 1
ATOM 1609 C CA . HIS A 1 197 ? 47.879 -1.810 -11.087 1.00 55.88 197 HIS A CA 1
ATOM 1610 C C . HIS A 1 197 ? 48.265 -2.367 -12.464 1.00 55.88 197 HIS A C 1
ATOM 1612 O O . HIS A 1 197 ? 49.450 -2.588 -12.717 1.00 55.88 197 HIS A O 1
ATOM 1618 N N . TYR A 1 198 ? 47.308 -2.506 -13.386 1.00 54.56 198 TYR A N 1
ATOM 1619 C CA . TYR A 1 198 ? 47.569 -2.932 -14.764 1.00 54.56 198 TYR A CA 1
ATOM 1620 C C . TYR A 1 198 ? 48.494 -1.959 -15.517 1.00 54.56 198 TYR A C 1
ATOM 1622 O O . TYR A 1 198 ? 49.355 -2.392 -16.289 1.00 54.56 198 TYR A O 1
ATOM 1630 N N . LEU A 1 199 ? 48.354 -0.649 -15.284 1.00 53.53 199 LEU A N 1
ATOM 1631 C CA . LEU A 1 199 ? 49.240 0.372 -15.852 1.00 53.53 199 L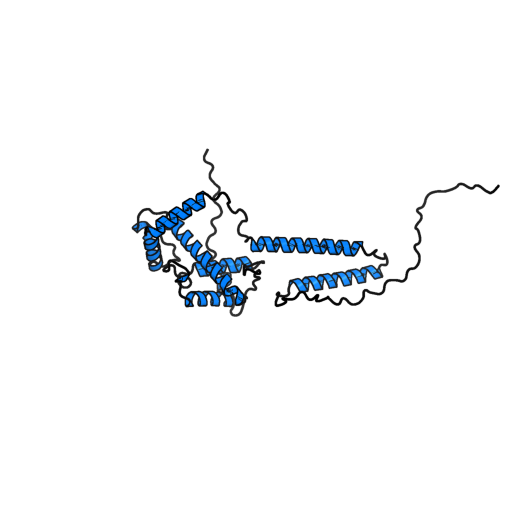EU A CA 1
ATOM 1632 C C . LEU A 1 199 ? 50.638 0.380 -15.212 1.00 53.53 199 LEU A C 1
ATOM 1634 O O . LEU A 1 199 ? 51.606 0.667 -15.911 1.00 53.53 199 LEU A O 1
ATOM 1638 N N . ASN A 1 200 ? 50.766 0.038 -13.926 1.00 52.41 200 ASN A N 1
ATOM 1639 C CA . ASN A 1 200 ? 52.056 -0.006 -13.223 1.00 52.41 200 ASN A CA 1
ATOM 1640 C C . ASN A 1 200 ? 52.879 -1.275 -13.514 1.00 52.41 200 ASN A C 1
ATOM 1642 O O . ASN A 1 200 ? 54.108 -1.216 -13.501 1.00 52.41 200 ASN A O 1
ATOM 1646 N N . GLU A 1 201 ? 52.245 -2.416 -13.806 1.00 53.38 201 GLU A N 1
ATOM 1647 C CA . GLU A 1 201 ? 52.953 -3.676 -14.105 1.00 53.38 201 GLU A CA 1
ATOM 1648 C C . GLU A 1 201 ? 53.546 -3.739 -15.520 1.00 53.38 201 GLU A C 1
ATOM 1650 O O . GLU A 1 201 ? 54.479 -4.507 -15.775 1.00 53.38 201 GLU A O 1
ATOM 1655 N N . LYS A 1 202 ? 53.067 -2.909 -16.454 1.00 52.22 202 LYS A N 1
ATOM 1656 C CA . LYS A 1 202 ? 53.685 -2.771 -17.776 1.00 52.22 202 LYS A CA 1
ATOM 1657 C C . LYS A 1 202 ? 54.519 -1.503 -17.820 1.00 52.22 202 LYS A C 1
ATOM 1659 O O . LYS A 1 202 ? 53.992 -0.407 -17.935 1.00 52.22 202 LYS A O 1
ATOM 1664 N N . THR A 1 203 ? 55.839 -1.668 -17.811 1.00 46.09 203 THR A N 1
ATOM 1665 C CA . THR A 1 203 ? 56.793 -0.613 -18.171 1.00 46.09 203 THR A CA 1
ATOM 1666 C C . THR A 1 203 ? 56.415 -0.026 -19.535 1.00 46.09 203 THR A C 1
ATOM 1668 O O . THR A 1 203 ? 56.650 -0.623 -20.586 1.00 46.09 203 THR A O 1
ATOM 1671 N N . ILE A 1 204 ? 55.765 1.138 -19.520 1.00 51.94 204 ILE A N 1
ATOM 1672 C CA . ILE A 1 204 ? 55.351 1.841 -20.732 1.00 51.94 204 ILE A CA 1
ATOM 1673 C C . ILE A 1 204 ? 56.625 2.259 -21.469 1.00 51.94 204 ILE A C 1
ATOM 1675 O O . ILE A 1 204 ? 57.453 3.008 -20.950 1.00 51.94 204 ILE A O 1
ATOM 1679 N N . CYS A 1 205 ? 56.806 1.737 -22.681 1.00 47.47 205 CYS A N 1
ATOM 1680 C CA . CYS A 1 205 ? 57.883 2.165 -23.562 1.00 47.47 205 CYS A CA 1
ATOM 1681 C C . CYS A 1 205 ? 57.667 3.652 -23.909 1.00 47.47 205 CYS A C 1
ATOM 1683 O O . CYS A 1 205 ? 56.574 4.000 -24.352 1.00 47.47 205 CYS A O 1
ATOM 1685 N N . PRO A 1 206 ? 58.669 4.538 -23.753 1.00 47.19 206 PRO A N 1
ATOM 1686 C CA . PRO A 1 206 ? 58.489 5.985 -23.901 1.00 47.19 206 PRO A CA 1
ATOM 1687 C C . PRO A 1 206 ? 58.344 6.464 -25.359 1.00 47.19 206 PRO A C 1
ATOM 1689 O O . PRO A 1 206 ? 58.425 7.662 -25.620 1.00 47.19 206 PRO A O 1
ATOM 1692 N N . CYS A 1 207 ? 58.155 5.571 -26.336 1.00 48.44 207 CYS A N 1
ATOM 1693 C CA . CYS A 1 207 ? 57.948 5.984 -27.720 1.00 48.44 207 CYS A CA 1
ATOM 1694 C C . CYS A 1 207 ? 56.495 6.439 -27.946 1.00 48.44 207 CYS A C 1
ATOM 1696 O O . CYS A 1 207 ? 55.538 5.733 -27.627 1.00 48.44 207 CYS A O 1
ATOM 1698 N N . SER A 1 208 ? 56.330 7.623 -28.540 1.00 46.41 208 SER A N 1
ATOM 1699 C CA . SER A 1 208 ? 55.033 8.280 -28.771 1.00 46.41 208 SER A CA 1
ATOM 1700 C C . SER A 1 208 ? 54.023 7.433 -29.561 1.00 46.41 208 SER A C 1
ATOM 1702 O O . SER A 1 208 ? 52.819 7.610 -29.389 1.00 46.41 208 SER A O 1
ATOM 1704 N N . LEU A 1 209 ? 54.494 6.476 -30.373 1.00 45.44 209 LEU A N 1
ATOM 1705 C CA . LEU A 1 209 ? 53.643 5.548 -31.123 1.00 45.44 209 LEU A CA 1
ATOM 1706 C C . LEU A 1 209 ? 52.989 4.452 -30.255 1.00 45.44 209 LEU A C 1
ATOM 1708 O O . LEU A 1 209 ? 51.871 4.051 -30.561 1.00 45.44 209 LEU A O 1
ATOM 1712 N N . CYS A 1 210 ? 53.614 3.990 -29.162 1.00 49.03 210 CYS A N 1
ATOM 1713 C CA . CYS A 1 210 ? 53.008 2.968 -28.289 1.00 49.03 210 CYS A CA 1
ATOM 1714 C C . CYS A 1 210 ? 51.939 3.545 -27.353 1.00 49.03 210 CYS A C 1
ATOM 1716 O O . CYS A 1 210 ? 50.993 2.842 -27.003 1.00 49.03 210 CYS A O 1
ATOM 1718 N N . SER A 1 211 ? 52.063 4.816 -26.964 1.00 47.00 211 SER A N 1
ATOM 1719 C CA . SER A 1 211 ? 51.128 5.465 -26.039 1.00 47.00 211 SER A CA 1
ATOM 1720 C C . SER A 1 211 ? 49.751 5.703 -26.665 1.00 47.00 211 SER A C 1
ATOM 1722 O O . SER A 1 211 ? 48.740 5.573 -25.980 1.00 47.00 211 SER A O 1
ATOM 1724 N N . HIS A 1 212 ? 49.681 6.006 -27.966 1.00 50.34 212 HIS A N 1
ATOM 1725 C CA . HIS A 1 212 ? 48.409 6.292 -28.639 1.00 50.34 212 HIS A CA 1
ATOM 1726 C C . HIS A 1 212 ? 47.570 5.024 -28.887 1.00 50.34 212 HIS A C 1
ATOM 1728 O O . HIS A 1 212 ? 46.355 5.032 -28.670 1.00 50.34 212 HIS A O 1
ATOM 1734 N N . ASP A 1 213 ? 48.217 3.907 -29.236 1.00 52.09 213 ASP A N 1
ATOM 1735 C CA . ASP A 1 213 ? 47.560 2.598 -29.374 1.00 52.09 213 ASP A CA 1
ATOM 1736 C C . ASP A 1 213 ? 47.073 2.048 -28.025 1.00 52.09 213 ASP A C 1
ATOM 1738 O O . ASP A 1 213 ? 45.983 1.476 -27.946 1.00 52.09 213 ASP A O 1
ATOM 1742 N N . LEU A 1 214 ? 47.829 2.275 -26.943 1.00 52.94 214 LEU A N 1
ATOM 1743 C CA . LEU A 1 214 ? 47.417 1.903 -25.587 1.00 52.94 214 LEU A CA 1
ATOM 1744 C C . LEU A 1 214 ? 46.212 2.722 -25.123 1.00 52.94 214 LEU A C 1
ATOM 1746 O O . LEU A 1 214 ? 45.235 2.137 -24.672 1.00 52.94 214 LEU A O 1
ATOM 1750 N N . VAL A 1 215 ? 46.226 4.046 -25.294 1.00 56.59 215 VAL A N 1
ATOM 1751 C CA . VAL A 1 215 ? 45.082 4.902 -24.933 1.00 56.59 215 VAL A CA 1
ATOM 1752 C C . VAL A 1 215 ? 43.840 4.528 -25.745 1.00 56.59 215 VAL A C 1
ATOM 1754 O O . VAL A 1 215 ? 42.758 4.401 -25.181 1.00 56.59 215 VAL A O 1
ATOM 1757 N N . THR A 1 216 ? 43.981 4.254 -27.043 1.00 57.59 216 THR A N 1
ATOM 1758 C CA . THR A 1 216 ? 42.856 3.829 -27.893 1.00 57.59 216 THR A CA 1
ATOM 1759 C C . THR A 1 216 ? 42.309 2.463 -27.473 1.00 57.59 216 THR A C 1
ATOM 1761 O O . THR A 1 216 ? 41.095 2.260 -27.447 1.00 57.59 216 THR A O 1
ATOM 1764 N N . HIS A 1 217 ? 43.178 1.523 -27.100 1.00 57.94 217 HIS A N 1
ATOM 1765 C CA . HIS A 1 217 ? 42.766 0.223 -26.577 1.00 57.94 217 HIS A CA 1
ATOM 1766 C C . HIS A 1 217 ? 42.088 0.350 -25.204 1.00 57.94 217 HIS A C 1
ATOM 1768 O O . HIS A 1 217 ? 41.064 -0.285 -24.973 1.00 57.94 217 HIS A O 1
ATOM 1774 N N . LEU A 1 218 ? 42.606 1.193 -24.310 1.00 54.62 218 LEU A N 1
ATOM 1775 C CA . LEU A 1 218 ? 42.018 1.434 -22.990 1.00 54.62 218 LEU A CA 1
ATOM 1776 C C . LEU A 1 218 ? 40.660 2.132 -23.105 1.00 54.62 218 LEU A C 1
ATOM 1778 O O . LEU A 1 218 ? 39.712 1.687 -22.472 1.00 54.62 218 LEU A O 1
ATOM 1782 N N . LEU A 1 219 ? 40.514 3.117 -23.997 1.00 57.84 219 LEU A N 1
ATOM 1783 C CA . LEU A 1 219 ? 39.220 3.739 -24.302 1.00 57.84 219 LEU A CA 1
ATOM 1784 C C . LEU A 1 219 ? 38.225 2.735 -24.899 1.00 57.84 219 LEU A C 1
ATOM 1786 O O . LEU A 1 219 ? 37.032 2.815 -24.619 1.00 57.84 219 LEU A O 1
ATOM 1790 N N . ARG A 1 220 ? 38.687 1.759 -25.693 1.00 59.44 220 ARG A N 1
ATOM 1791 C CA . ARG A 1 220 ? 37.837 0.664 -26.193 1.00 59.44 220 ARG A CA 1
ATOM 1792 C C . ARG A 1 220 ? 37.414 -0.295 -25.082 1.00 59.44 220 ARG A C 1
ATOM 1794 O O . ARG A 1 220 ? 36.259 -0.705 -25.074 1.00 59.44 220 ARG A O 1
ATOM 1801 N N . VAL A 1 221 ? 38.311 -0.630 -24.154 1.00 55.34 221 VAL A N 1
ATOM 1802 C CA . VAL A 1 221 ? 38.001 -1.474 -22.986 1.00 55.34 221 VAL A CA 1
ATOM 1803 C C . VAL A 1 221 ? 37.029 -0.756 -22.052 1.00 55.34 221 VAL A C 1
ATOM 1805 O O . VAL A 1 221 ? 36.009 -1.336 -21.694 1.00 55.34 221 VAL A O 1
ATOM 1808 N N . GLN A 1 222 ? 37.274 0.518 -21.752 1.00 54.50 222 GLN A N 1
ATOM 1809 C CA . GLN A 1 222 ? 36.393 1.346 -20.936 1.00 54.50 222 GLN A CA 1
ATOM 1810 C C . GLN A 1 222 ? 35.010 1.485 -21.584 1.00 54.50 222 GLN A C 1
ATOM 1812 O O . GLN A 1 222 ? 33.998 1.222 -20.943 1.00 54.50 222 GLN A O 1
ATOM 1817 N N . LYS A 1 223 ? 34.947 1.762 -22.893 1.00 58.06 223 LYS A N 1
ATOM 1818 C CA . LYS A 1 223 ? 33.679 1.830 -23.634 1.00 58.06 223 LYS A CA 1
ATOM 1819 C C . LYS A 1 223 ? 32.956 0.479 -23.682 1.00 58.06 223 LYS A C 1
ATOM 1821 O O . LYS A 1 223 ? 31.732 0.439 -23.586 1.00 58.06 223 LYS A O 1
ATOM 1826 N N . ALA A 1 224 ? 33.681 -0.636 -23.793 1.00 55.19 224 ALA A N 1
ATOM 1827 C CA . ALA A 1 224 ? 33.096 -1.977 -23.722 1.00 55.19 224 ALA A CA 1
ATOM 1828 C C . ALA A 1 224 ? 32.542 -2.295 -22.319 1.00 55.19 224 ALA A C 1
ATOM 1830 O O . ALA A 1 224 ? 31.468 -2.885 -22.210 1.00 55.19 224 ALA A O 1
ATOM 1831 N N . GLN A 1 225 ? 33.219 -1.854 -21.256 1.00 49.56 225 GLN A N 1
ATOM 1832 C CA . GLN A 1 225 ? 32.770 -1.995 -19.866 1.00 49.56 225 GLN A CA 1
ATOM 1833 C C . GLN A 1 225 ? 31.559 -1.096 -19.551 1.00 49.56 225 GLN A C 1
ATOM 1835 O O . GLN A 1 225 ? 30.604 -1.556 -18.927 1.00 49.56 225 GLN A O 1
ATOM 1840 N N . GLU A 1 226 ? 31.532 0.139 -20.057 1.00 47.06 226 GLU A N 1
ATOM 1841 C CA . GLU A 1 226 ? 30.377 1.048 -19.977 1.00 47.06 226 GLU A CA 1
ATOM 1842 C C . GLU A 1 226 ? 29.156 0.485 -20.724 1.00 47.06 226 GLU A C 1
ATOM 1844 O O . GLU A 1 226 ? 28.028 0.564 -20.238 1.00 47.06 226 GLU A O 1
ATOM 1849 N N . THR A 1 227 ? 29.376 -0.168 -21.870 1.00 50.28 227 THR A N 1
ATOM 1850 C CA . THR A 1 227 ? 28.306 -0.839 -22.632 1.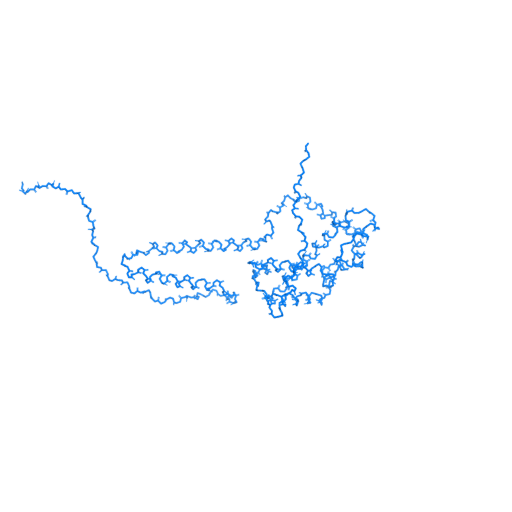00 50.28 227 THR A CA 1
ATOM 1851 C C . THR A 1 227 ? 27.779 -2.080 -21.894 1.00 50.28 227 THR A C 1
ATOM 1853 O O . THR A 1 227 ? 26.577 -2.346 -21.916 1.00 50.28 227 THR A O 1
ATOM 1856 N N . ALA A 1 228 ? 28.644 -2.810 -21.177 1.00 50.56 228 ALA A N 1
ATOM 1857 C CA . ALA A 1 228 ? 28.253 -3.953 -20.349 1.00 50.56 228 ALA A CA 1
ATOM 1858 C C . ALA A 1 228 ? 27.421 -3.553 -19.110 1.00 50.56 228 ALA A C 1
ATOM 1860 O O . ALA A 1 228 ? 26.563 -4.325 -18.688 1.00 50.56 228 ALA A O 1
ATOM 1861 N N . MET A 1 229 ? 27.603 -2.340 -18.567 1.00 45.25 229 MET A N 1
ATOM 1862 C CA . MET A 1 229 ? 26.779 -1.799 -17.470 1.00 45.25 229 MET A CA 1
ATOM 1863 C C . MET A 1 229 ? 25.328 -1.475 -17.873 1.00 45.25 229 MET A C 1
ATOM 1865 O O . MET A 1 229 ? 24.462 -1.401 -17.001 1.00 45.25 229 MET A O 1
ATOM 1869 N N . HIS A 1 230 ? 25.042 -1.290 -19.168 1.00 44.78 230 HIS A N 1
ATOM 1870 C CA . HIS A 1 230 ? 23.703 -0.951 -19.671 1.00 44.78 230 HIS A CA 1
ATOM 1871 C C . HIS A 1 230 ? 22.889 -2.152 -20.182 1.00 44.78 230 HIS A C 1
ATOM 1873 O O . HIS A 1 230 ? 21.729 -1.977 -20.564 1.00 44.78 230 HIS A O 1
ATOM 1879 N N . LEU A 1 231 ? 23.442 -3.370 -20.169 1.00 37.91 231 LEU A N 1
ATOM 1880 C CA . LEU A 1 231 ? 22.703 -4.573 -20.556 1.00 37.91 231 LEU A CA 1
ATOM 1881 C C . LEU A 1 231 ? 2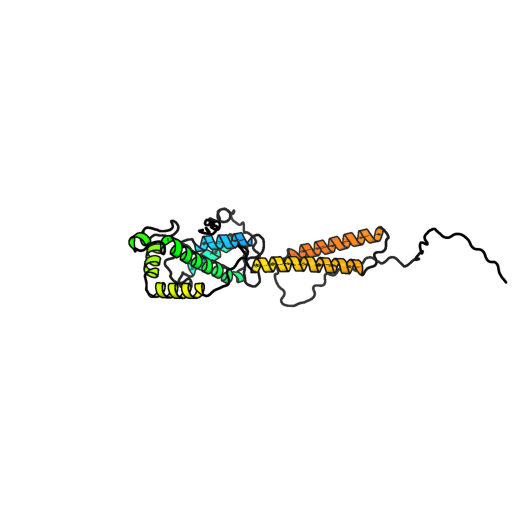1.834 -5.077 -19.388 1.00 37.91 231 LEU A C 1
ATOM 1883 O O . LEU A 1 231 ? 22.354 -5.305 -18.292 1.00 37.91 231 LEU A O 1
ATOM 1887 N N . PRO A 1 232 ? 20.515 -5.280 -19.583 1.00 36.44 232 PRO A N 1
ATOM 1888 C CA . PRO A 1 232 ? 19.682 -5.903 -18.566 1.00 36.44 232 PRO A CA 1
ATOM 1889 C C . PRO A 1 232 ? 20.173 -7.332 -18.331 1.00 36.44 232 PRO A C 1
ATOM 1891 O O . PRO A 1 232 ? 20.368 -8.099 -19.274 1.00 36.44 232 PRO A O 1
ATOM 1894 N N . SER A 1 233 ? 20.376 -7.682 -17.061 1.00 40.19 233 SER A N 1
ATOM 1895 C CA . SER A 1 233 ? 20.825 -8.998 -16.613 1.00 40.19 233 SER A CA 1
ATOM 1896 C C . SER A 1 233 ? 19.757 -10.058 -16.901 1.00 40.19 233 SER A C 1
ATOM 1898 O O . SER A 1 233 ? 18.997 -10.454 -16.014 1.00 40.19 233 SER A O 1
ATOM 1900 N N . VAL A 1 234 ? 19.658 -10.505 -18.146 1.00 36.28 234 VAL A N 1
ATOM 1901 C CA . VAL A 1 234 ? 18.841 -11.651 -18.525 1.00 36.28 234 VAL A CA 1
ATOM 1902 C C . VAL A 1 234 ? 19.785 -12.818 -18.777 1.00 36.28 234 VAL A C 1
ATOM 1904 O O . VAL A 1 234 ? 20.492 -12.852 -19.773 1.00 36.28 234 VAL A O 1
ATOM 1907 N N . GLN A 1 235 ? 19.734 -13.764 -17.833 1.00 33.97 235 GLN A N 1
ATOM 1908 C CA . GLN A 1 235 ? 20.277 -15.124 -17.881 1.00 33.97 235 GLN A CA 1
ATOM 1909 C C . GLN A 1 235 ? 21.805 -15.268 -17.879 1.00 33.97 235 GLN A C 1
ATOM 1911 O O . GLN A 1 235 ? 22.438 -15.177 -18.914 1.00 33.97 235 GLN A O 1
ATOM 1916 N N . THR A 1 236 ? 22.343 -15.684 -16.728 1.00 32.16 236 THR A N 1
ATOM 1917 C CA . THR A 1 236 ? 23.174 -16.901 -16.634 1.00 32.16 236 THR A CA 1
ATOM 1918 C C . THR A 1 236 ? 23.267 -17.346 -15.174 1.00 32.16 236 THR A C 1
ATOM 1920 O O . THR A 1 236 ? 24.034 -16.808 -14.378 1.00 32.16 236 THR A O 1
ATOM 1923 N N . GLY A 1 237 ? 22.487 -18.370 -14.822 1.00 33.19 237 GLY A N 1
ATOM 1924 C CA . GLY A 1 237 ? 23.026 -19.407 -13.951 1.00 33.19 237 GLY A CA 1
ATOM 1925 C C . GLY A 1 237 ? 24.118 -20.123 -14.743 1.00 33.19 237 GLY A C 1
ATOM 1926 O O . GLY A 1 237 ? 23.889 -20.495 -15.890 1.00 33.19 237 GLY A O 1
ATOM 1927 N N . GLY A 1 238 ? 25.303 -20.233 -14.153 1.00 26.69 238 GLY A N 1
ATOM 1928 C CA . GLY A 1 238 ? 26.513 -20.690 -14.828 1.00 26.69 238 GLY A CA 1
ATOM 1929 C C . GLY A 1 238 ? 27.507 -19.547 -14.969 1.00 26.69 238 GLY A C 1
ATOM 1930 O O . GLY A 1 238 ? 27.439 -18.763 -15.909 1.00 26.69 238 GLY A O 1
ATOM 1931 N N . LEU A 1 239 ? 28.455 -19.475 -14.033 1.00 34.81 239 LEU A N 1
ATOM 1932 C CA . LEU A 1 239 ? 29.761 -18.909 -14.339 1.00 34.81 239 LEU A CA 1
ATOM 1933 C C . LEU A 1 239 ? 30.306 -19.699 -15.535 1.00 34.81 239 LEU A C 1
ATOM 1935 O O . LEU A 1 239 ? 30.806 -20.809 -15.379 1.00 34.81 239 LEU A O 1
ATOM 1939 N N . VAL A 1 240 ? 30.201 -19.133 -16.728 1.00 29.78 240 VAL A N 1
ATOM 1940 C CA . VAL A 1 240 ? 31.134 -19.443 -17.799 1.00 29.78 240 VAL A CA 1
ATOM 1941 C C . VAL A 1 240 ? 31.726 -18.115 -18.194 1.00 29.78 240 VAL A C 1
ATOM 1943 O O . VAL A 1 240 ? 31.021 -17.171 -18.538 1.00 29.78 240 VAL A O 1
ATOM 1946 N N . HIS A 1 241 ? 33.036 -18.053 -18.031 1.00 35.25 241 HIS A N 1
ATOM 1947 C CA . HIS A 1 241 ? 33.922 -16.996 -18.462 1.00 35.25 241 HIS A CA 1
ATOM 1948 C C . HIS A 1 241 ? 33.591 -16.633 -19.923 1.00 35.25 241 HIS A C 1
ATOM 1950 O O . HIS A 1 241 ? 34.127 -17.231 -20.854 1.00 35.25 241 HIS A O 1
ATOM 1956 N N . ALA A 1 242 ? 32.693 -15.672 -20.155 1.00 32.22 242 ALA A N 1
ATOM 1957 C CA . ALA A 1 242 ? 32.586 -15.014 -21.449 1.00 32.22 242 ALA A CA 1
ATOM 1958 C C . ALA A 1 242 ? 33.810 -14.103 -21.549 1.00 32.22 242 ALA A C 1
ATOM 1960 O O . ALA A 1 242 ? 33.767 -12.914 -21.240 1.00 32.22 242 ALA A O 1
ATOM 1961 N N . GLY A 1 243 ? 34.952 -14.720 -21.859 1.00 34.00 243 GLY A N 1
ATOM 1962 C CA . GLY A 1 243 ? 36.178 -14.012 -22.156 1.00 34.00 243 GLY A CA 1
ATOM 1963 C C . GLY A 1 243 ? 35.888 -13.049 -23.293 1.00 34.00 243 GLY A C 1
ATOM 1964 O O . GLY A 1 243 ? 35.555 -13.467 -24.400 1.00 34.00 243 GLY A O 1
ATOM 1965 N N . ILE A 1 244 ? 36.001 -11.754 -23.013 1.00 36.09 244 ILE A N 1
ATOM 1966 C CA . ILE A 1 244 ? 36.148 -10.762 -24.066 1.00 36.09 244 ILE A CA 1
ATOM 1967 C C . ILE A 1 244 ? 37.413 -11.183 -24.811 1.00 36.09 244 ILE A C 1
ATOM 1969 O O . ILE A 1 244 ? 38.515 -11.083 -24.270 1.00 36.09 244 ILE A O 1
ATOM 1973 N N . HIS A 1 245 ? 37.253 -11.721 -26.020 1.00 35.75 245 HIS A N 1
ATOM 1974 C CA . HIS A 1 245 ? 38.371 -12.054 -26.891 1.00 35.75 245 HIS A CA 1
ATOM 1975 C C . HIS A 1 245 ? 38.953 -10.733 -27.405 1.00 35.75 245 HIS A C 1
ATOM 1977 O O . HIS A 1 245 ? 38.680 -10.280 -28.515 1.00 35.75 245 HIS A O 1
ATOM 1983 N N . LEU A 1 246 ? 39.721 -10.063 -26.548 1.00 40.62 246 LEU A N 1
ATOM 1984 C CA . LEU A 1 246 ? 40.614 -9.003 -26.973 1.00 40.62 246 LEU A CA 1
ATOM 1985 C C . LEU A 1 246 ? 41.658 -9.692 -27.851 1.00 40.62 246 LEU A C 1
ATOM 1987 O O . LEU A 1 246 ? 42.332 -10.627 -27.413 1.00 40.62 246 LEU A O 1
ATOM 1991 N N . GLY A 1 247 ? 41.716 -9.294 -29.123 1.00 40.78 247 GLY A N 1
ATOM 1992 C CA . GLY A 1 247 ? 42.758 -9.751 -30.034 1.00 40.78 247 GLY A CA 1
ATOM 1993 C C . GLY A 1 247 ? 44.149 -9.551 -29.415 1.00 40.78 247 GLY A C 1
ATOM 1994 O O . GLY A 1 247 ? 44.299 -8.773 -28.468 1.00 40.78 247 GLY A O 1
ATOM 1995 N N . PRO A 1 248 ? 45.172 -10.261 -29.915 1.00 40.47 248 PRO A N 1
ATOM 1996 C CA . PRO A 1 248 ? 46.509 -10.185 -29.345 1.00 40.47 248 PRO A CA 1
ATOM 1997 C C . PRO A 1 248 ? 46.969 -8.721 -29.251 1.00 40.47 248 PRO A C 1
ATOM 1999 O O . PRO A 1 248 ? 46.679 -7.935 -30.160 1.00 40.47 248 PRO A O 1
ATOM 2002 N N . PRO A 1 249 ? 47.676 -8.340 -28.171 1.00 41.88 249 PRO A N 1
ATOM 2003 C CA . PRO A 1 249 ? 48.186 -6.984 -28.032 1.00 41.88 249 PRO A CA 1
ATOM 2004 C C . PRO A 1 249 ? 49.047 -6.619 -29.253 1.00 41.88 249 PRO A C 1
ATOM 2006 O O . PRO A 1 249 ? 49.705 -7.503 -29.819 1.00 41.88 249 PRO A O 1
ATOM 2009 N N . PRO A 1 250 ? 49.071 -5.340 -29.675 1.00 45.47 250 PRO A N 1
ATOM 2010 C CA . PRO A 1 250 ? 49.918 -4.912 -30.781 1.00 45.47 250 PRO A CA 1
ATOM 2011 C C . PRO A 1 250 ? 51.375 -5.311 -30.516 1.00 45.47 250 PRO A C 1
ATOM 2013 O O . PRO A 1 250 ? 51.853 -5.282 -29.378 1.00 45.47 250 PRO A O 1
ATOM 2016 N N . LYS A 1 251 ? 52.061 -5.751 -31.579 1.00 43.75 251 LYS A N 1
ATOM 2017 C CA . LYS A 1 251 ? 53.407 -6.338 -31.519 1.00 43.75 251 LYS A CA 1
ATOM 2018 C C . LYS A 1 251 ? 54.352 -5.431 -30.725 1.00 43.75 251 LYS A C 1
ATOM 2020 O O . LYS A 1 251 ? 54.560 -4.275 -31.081 1.00 43.75 251 LYS A O 1
ATOM 2025 N N . THR A 1 252 ? 54.952 -5.975 -29.667 1.00 44.84 252 THR A N 1
ATOM 2026 C CA . THR A 1 252 ? 55.946 -5.274 -28.847 1.00 44.84 252 THR A CA 1
ATOM 2027 C C . THR A 1 252 ? 57.162 -4.886 -29.686 1.00 44.84 252 THR A C 1
ATOM 2029 O O . THR A 1 252 ? 57.711 -5.720 -30.411 1.00 44.84 252 THR A O 1
ATOM 2032 N N . CYS A 1 253 ? 57.608 -3.636 -29.555 1.00 39.72 253 CYS A N 1
ATOM 2033 C CA . CYS A 1 253 ? 58.816 -3.120 -30.193 1.00 39.72 253 CYS A CA 1
ATOM 2034 C C . CYS A 1 253 ? 60.049 -3.962 -29.796 1.00 39.72 253 CYS A C 1
ATOM 2036 O O . CYS A 1 253 ? 60.258 -4.260 -28.617 1.00 39.72 253 CYS A O 1
ATOM 2038 N N . ARG A 1 254 ? 60.854 -4.384 -30.783 1.00 38.69 254 ARG A N 1
ATOM 2039 C CA . ARG A 1 254 ? 62.072 -5.184 -30.567 1.00 38.69 254 ARG A CA 1
ATOM 2040 C C . ARG A 1 254 ? 63.064 -4.397 -29.703 1.00 38.69 254 ARG A C 1
ATOM 2042 O O . ARG A 1 254 ? 63.404 -3.264 -30.027 1.00 38.69 254 ARG A O 1
ATOM 2049 N N . LYS A 1 255 ? 63.548 -5.033 -28.630 1.00 47.91 255 LYS A N 1
ATOM 2050 C CA . LYS A 1 255 ? 64.620 -4.542 -27.749 1.00 47.91 255 LYS A CA 1
ATOM 2051 C C . LYS A 1 255 ? 65.792 -3.976 -28.562 1.00 47.91 255 LYS A C 1
ATOM 2053 O O . LYS A 1 255 ? 66.395 -4.701 -29.347 1.00 47.91 255 LYS A O 1
ATOM 2058 N N . GLY A 1 256 ? 66.153 -2.723 -28.295 1.00 35.28 256 GLY A N 1
ATOM 2059 C CA . GLY A 1 256 ? 67.345 -2.080 -28.838 1.00 35.28 256 GLY A CA 1
ATOM 2060 C C . GLY A 1 256 ? 67.817 -0.937 -27.942 1.00 35.28 256 GLY A C 1
ATOM 2061 O O . GLY A 1 256 ? 67.289 0.160 -28.020 1.00 35.28 256 GLY A O 1
ATOM 2062 N N . GLN A 1 257 ? 68.823 -1.235 -27.115 1.00 32.44 257 GLN A N 1
ATOM 2063 C CA . GLN A 1 257 ? 69.729 -0.314 -26.410 1.00 32.44 257 GLN A CA 1
ATOM 2064 C C . GLN A 1 257 ? 69.142 0.618 -25.331 1.00 32.44 257 GLN A C 1
ATOM 2066 O O . GLN A 1 257 ? 68.730 1.749 -25.567 1.00 32.44 257 GLN A O 1
ATOM 2071 N N . THR A 1 258 ? 69.289 0.190 -24.075 1.00 33.84 258 THR A N 1
ATOM 2072 C CA . THR A 1 258 ? 69.406 1.096 -22.926 1.00 33.84 258 THR A CA 1
ATOM 2073 C C . THR A 1 258 ? 70.648 1.976 -23.089 1.00 33.84 258 THR A C 1
ATOM 2075 O O . THR A 1 258 ? 71.770 1.514 -22.870 1.00 33.84 258 THR A O 1
ATOM 2078 N N . ARG A 1 259 ? 70.475 3.254 -23.435 1.00 29.50 259 ARG A N 1
ATOM 2079 C CA . ARG A 1 259 ? 71.531 4.263 -23.290 1.00 29.50 259 ARG A CA 1
ATOM 2080 C C . ARG A 1 259 ? 71.375 4.903 -21.908 1.00 29.50 259 ARG A C 1
ATOM 2082 O O . ARG A 1 259 ? 70.445 5.670 -21.683 1.00 29.50 259 ARG A O 1
ATOM 2089 N N . LYS A 1 260 ? 72.263 4.554 -20.966 1.00 34.94 260 LYS A N 1
ATOM 2090 C CA . LYS A 1 260 ? 72.415 5.269 -19.685 1.00 34.94 260 LYS A CA 1
ATOM 2091 C C . LYS A 1 260 ? 72.677 6.747 -19.994 1.00 34.94 260 LYS A C 1
ATOM 2093 O O . LYS A 1 260 ? 73.738 7.073 -20.524 1.00 34.94 260 LYS A O 1
ATOM 2098 N N . LEU A 1 261 ? 71.741 7.628 -19.653 1.00 31.86 261 LEU A N 1
ATOM 2099 C CA . LEU A 1 261 ? 72.018 9.058 -19.550 1.00 31.86 261 LEU A CA 1
ATOM 2100 C C . LEU A 1 261 ? 72.864 9.263 -18.285 1.00 31.86 261 LEU A C 1
ATOM 2102 O O . LEU A 1 261 ? 72.371 9.111 -17.171 1.00 31.86 261 LEU A O 1
ATOM 2106 N N . ARG A 1 262 ? 74.164 9.523 -18.460 1.00 31.83 262 ARG A N 1
ATOM 2107 C CA . ARG A 1 262 ? 75.040 10.023 -17.391 1.00 31.83 262 ARG A CA 1
ATOM 2108 C C . ARG A 1 262 ? 74.853 11.540 -17.319 1.00 31.83 262 ARG A C 1
ATOM 2110 O O . ARG A 1 262 ? 74.963 12.204 -18.347 1.00 31.83 262 ARG A O 1
ATOM 2117 N N . GLY A 1 263 ? 74.533 12.051 -16.131 1.00 32.81 263 GLY A N 1
ATOM 2118 C CA . GLY A 1 263 ? 74.413 13.485 -15.867 1.00 32.81 263 GLY A CA 1
ATOM 2119 C C . GLY A 1 263 ? 75.765 14.215 -15.936 1.00 32.81 263 GLY A C 1
ATOM 2120 O O . GLY A 1 263 ? 76.810 13.565 -15.849 1.00 32.81 263 GLY A O 1
ATOM 2121 N N . PRO A 1 264 ? 75.765 15.548 -16.113 1.00 34.84 264 PRO A N 1
ATOM 2122 C CA . PRO A 1 264 ? 76.970 16.327 -16.347 1.00 34.84 264 PRO A CA 1
ATOM 2123 C C . PRO A 1 264 ? 77.504 16.903 -15.030 1.00 34.84 264 PRO A C 1
ATOM 2125 O O . PRO A 1 264 ? 77.021 17.934 -14.580 1.00 34.84 264 PRO A O 1
ATOM 2128 N N . ASN A 1 265 ? 78.476 16.237 -14.409 1.00 34.44 265 ASN A N 1
ATOM 2129 C CA . ASN A 1 265 ? 79.532 16.862 -13.599 1.00 34.44 265 ASN A CA 1
ATOM 2130 C C . ASN A 1 265 ? 80.386 15.774 -12.951 1.00 34.44 265 ASN A C 1
ATOM 2132 O O . ASN A 1 265 ? 79.942 15.128 -12.015 1.00 34.44 265 ASN A O 1
ATOM 2136 N N . GLU A 1 266 ? 81.591 15.565 -13.470 1.00 32.81 266 GLU A N 1
ATOM 2137 C CA . GLU A 1 266 ? 82.817 15.673 -12.675 1.00 32.81 266 GLU A CA 1
ATOM 2138 C C . GLU A 1 266 ? 84.015 15.529 -13.612 1.00 32.81 266 GLU A C 1
ATOM 2140 O O . GLU A 1 266 ? 84.102 14.647 -14.468 1.00 32.81 266 GLU A O 1
ATOM 2145 N N . ARG A 1 267 ? 84.884 16.524 -13.508 1.00 29.97 267 ARG A N 1
ATOM 2146 C CA . ARG A 1 267 ? 86.010 16.826 -14.373 1.00 29.97 267 ARG A CA 1
ATOM 2147 C C . ARG A 1 267 ? 87.270 16.503 -13.567 1.00 29.97 267 ARG A C 1
ATOM 2149 O O . ARG A 1 267 ? 87.403 17.018 -12.469 1.00 29.97 267 ARG A O 1
ATOM 2156 N N . LEU A 1 268 ? 88.184 15.765 -14.204 1.00 30.95 268 LEU A N 1
ATOM 2157 C CA . LEU A 1 268 ? 89.618 15.623 -13.901 1.00 30.95 268 LEU A CA 1
ATOM 2158 C C . LEU A 1 268 ? 89.994 14.909 -12.590 1.00 30.95 268 LEU A C 1
ATOM 2160 O O . LEU A 1 268 ? 89.935 15.500 -11.528 1.00 30.95 268 LEU A O 1
ATO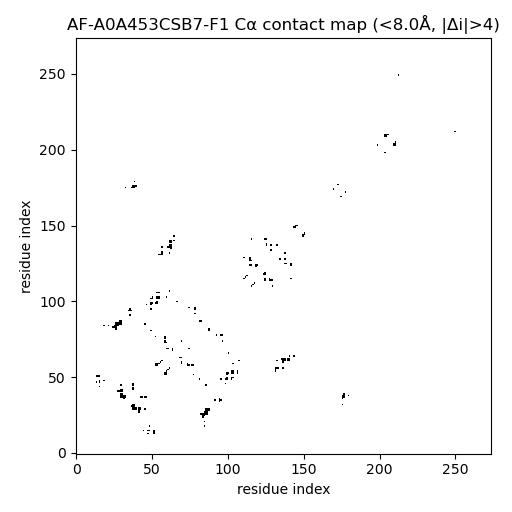M 2164 N N . GLU A 1 269 ? 90.577 13.714 -12.713 1.00 32.28 269 GLU A N 1
ATOM 2165 C CA . GLU A 1 269 ? 91.992 13.529 -12.359 1.00 32.28 269 GLU A CA 1
ATOM 2166 C C . GLU A 1 269 ? 92.620 12.442 -13.245 1.00 32.28 269 GLU A C 1
ATOM 2168 O O . GLU A 1 269 ? 92.112 11.330 -13.384 1.00 32.28 269 GLU A O 1
ATOM 2173 N N . MET A 1 270 ? 93.728 12.814 -13.885 1.00 33.84 270 MET A N 1
ATOM 2174 C CA . MET A 1 270 ? 94.663 11.920 -14.560 1.00 33.84 270 MET A CA 1
ATOM 2175 C C . MET A 1 270 ? 95.562 11.257 -13.514 1.00 33.84 270 MET A C 1
ATOM 2177 O O . MET A 1 270 ? 96.206 11.970 -12.749 1.00 33.84 270 MET A O 1
ATOM 2181 N N . LYS A 1 271 ? 95.731 9.931 -13.570 1.00 35.06 271 LYS A N 1
ATOM 2182 C CA . LYS A 1 271 ? 96.993 9.281 -13.181 1.00 35.06 271 LYS A CA 1
ATOM 2183 C C . LYS A 1 271 ? 97.369 8.227 -14.224 1.00 35.06 271 LYS A C 1
ATOM 2185 O O . LYS A 1 271 ? 96.581 7.339 -14.536 1.00 35.06 271 LYS A O 1
ATOM 2190 N N . SER A 1 272 ? 98.551 8.429 -14.803 1.00 30.38 272 SER A N 1
ATOM 2191 C CA . SER A 1 272 ? 99.252 7.568 -15.767 1.00 30.38 272 SER A CA 1
ATOM 2192 C C . SER A 1 272 ? 99.982 6.422 -15.030 1.00 30.38 272 SER A C 1
ATOM 2194 O O . SER A 1 272 ? 100.044 6.469 -13.801 1.00 30.38 272 SER A O 1
ATOM 2196 N N . PRO A 1 273 ? 100.503 5.396 -15.732 1.00 41.88 273 PRO A N 1
ATOM 2197 C CA . PRO A 1 273 ? 100.811 4.087 -15.164 1.00 41.88 273 PRO A CA 1
ATOM 2198 C C . PRO A 1 273 ? 102.232 3.965 -14.590 1.00 41.88 273 PRO A C 1
ATOM 2200 O O . PRO A 1 273 ? 103.129 4.709 -14.985 1.00 41.88 273 PRO A O 1
ATOM 2203 N N . HIS A 1 274 ? 102.380 2.909 -13.778 1.00 32.78 274 HIS A N 1
ATOM 2204 C CA . HIS A 1 274 ? 103.535 2.424 -13.004 1.00 32.78 274 HIS A CA 1
ATOM 2205 C C . HIS A 1 274 ? 103.735 3.034 -11.616 1.00 32.78 274 HIS A C 1
ATOM 2207 O O . HIS A 1 274 ? 103.974 4.253 -11.501 1.00 32.78 274 HIS A O 1
#